Protein AF-A0A7W1YTU0-F1 (afdb_monomer_lite)

pLDDT: mean 83.13, std 22.13, range [29.23, 98.81]

Radius of gyration: 20.15 Å; chains: 1; bounding box: 49×63×51 Å

F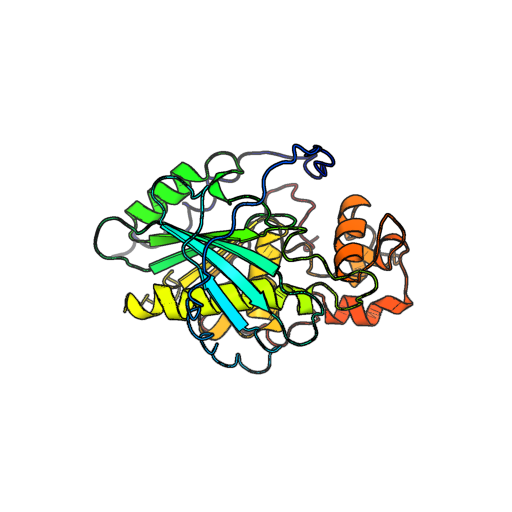oldseek 3Di:
DPDPPPPVPVVVVPAPDDDFDDDPPDPDDDDDDDDDDDDDDDDDPPDDFDDWDDFDAAPPFFGAWIKGWDQDDPDAPPQWRKIWIWTDAPLAPDIWIKMKIKHFAPDQAQAEEEEAEADLQQDWPCVDDDPPPVVVNVCSPVRYMYMYMHTPDSHQQFGAAQAQPFRLRSLSRLLNVLSCCLVPPQVVSVHDDDFLDFHAEYEYEANSLVSQLSNVFRRNCLVRGQEYEYELDPLQACLLLQQQPDPPSVLNHPDQSVQVSRQRSRNDDDCDGCRSVSPPVCNVVSQLRHSNRNGPDDDRPRYHYHYHYDVNSSSYSPD

Sequence (319 aa):
MRRREKVALLLVAALVGVAGAAFLMLDGGGDDRGQGNRRRGSDRSESRGPDPVAVRPAGDGLALGTLTVADDVRRCPAGSTCNVVDVSCPGLQESIRGFVSRAEAPGEPRGLVMFFGGGPGKQWYSGRGSDPQGTFARLQSEGMDIVQVRWGGQGWLRAADGEEVGPAQLACRSATVINWVHDTWYEPLEVAPEPGTCGFCLTGNSGGASQITYAITHYGLAEVVDAVIPTSGPPHAELAKGCLANPGDEAYLFPGSARQVIDGSYGARGAEGPCSGSDAAFQPSFERDSIETGGSDYQYPETRVHFIVSPGDETVAVR

Structure (mmCIF, N/CA/C/O backbone):
data_AF-A0A7W1YTU0-F1
#
_entry.id   AF-A0A7W1YTU0-F1
#
loop_
_atom_site.group_PDB
_atom_site.id
_atom_site.type_symbol
_atom_site.label_atom_id
_atom_site.label_alt_id
_atom_site.label_comp_id
_atom_site.label_asym_id
_atom_site.label_entity_id
_atom_site.label_seq_id
_atom_site.pdbx_PDB_ins_code
_atom_site.Cartn_x
_atom_site.Cartn_y
_atom_site.Cartn_z
_atom_site.occupancy
_atom_site.B_iso_or_equiv
_atom_site.auth_seq_id
_atom_site.auth_comp_id
_atom_site.auth_asym_id
_atom_site.auth_atom_id
_atom_site.pdbx_PDB_model_num
ATOM 1 N N . MET A 1 1 ? -32.924 -23.702 11.693 1.00 39.03 1 MET A N 1
ATOM 2 C CA . MET A 1 1 ? -31.459 -23.619 11.893 1.00 39.03 1 MET A CA 1
ATOM 3 C C . MET A 1 1 ? -30.628 -23.581 10.591 1.00 39.03 1 MET A C 1
ATOM 5 O O . MET A 1 1 ? -29.459 -23.913 10.637 1.00 39.03 1 MET A O 1
ATOM 9 N N . ARG A 1 2 ? -31.148 -23.128 9.433 1.00 42.28 2 ARG A N 1
ATOM 10 C CA . ARG A 1 2 ? -30.348 -22.963 8.191 1.00 42.28 2 ARG A CA 1
ATOM 11 C C . ARG A 1 2 ? -30.884 -21.826 7.312 1.00 42.28 2 ARG A C 1
ATOM 13 O O . ARG A 1 2 ? -31.582 -22.084 6.338 1.00 42.28 2 ARG A O 1
ATOM 20 N N . ARG A 1 3 ? -30.646 -20.565 7.690 1.00 34.19 3 ARG A N 1
ATOM 21 C CA . ARG A 1 3 ? -30.983 -19.400 6.834 1.00 34.19 3 ARG A CA 1
ATOM 22 C C . ARG A 1 3 ? -30.120 -18.145 7.039 1.00 34.19 3 ARG A C 1
ATOM 24 O O . ARG A 1 3 ? -30.399 -17.148 6.389 1.00 34.19 3 ARG A O 1
ATOM 31 N N . ARG A 1 4 ? -29.086 -18.170 7.894 1.00 36.28 4 ARG A N 1
ATOM 32 C CA . ARG A 1 4 ? -28.277 -16.972 8.207 1.00 36.28 4 ARG A CA 1
ATOM 33 C C . ARG A 1 4 ? -26.952 -16.846 7.439 1.00 36.28 4 ARG A C 1
ATOM 35 O O . ARG A 1 4 ? -26.428 -15.748 7.373 1.00 36.28 4 ARG A O 1
ATOM 42 N N . GLU A 1 5 ? -26.476 -17.885 6.756 1.00 40.03 5 GLU A N 1
ATOM 43 C CA . GLU A 1 5 ? -25.174 -17.833 6.055 1.00 40.03 5 GLU A CA 1
ATOM 44 C C . GLU A 1 5 ? -25.214 -17.191 4.656 1.00 40.03 5 GLU A C 1
ATOM 46 O O . GLU A 1 5 ? -24.177 -16.849 4.105 1.00 40.03 5 GLU A O 1
ATOM 51 N N . LYS A 1 6 ? -26.396 -16.972 4.064 1.00 30.67 6 LYS A N 1
ATOM 52 C CA . LYS A 1 6 ? -26.505 -16.435 2.689 1.00 30.67 6 LYS A CA 1
ATOM 53 C C . LYS A 1 6 ? -26.588 -14.908 2.594 1.00 30.67 6 LYS A C 1
ATOM 55 O O . LYS A 1 6 ? -26.584 -14.380 1.488 1.00 30.67 6 LYS A O 1
ATOM 60 N N . VAL A 1 7 ? -26.672 -14.198 3.720 1.00 36.28 7 VAL A N 1
ATOM 61 C CA . VAL A 1 7 ? -26.858 -12.735 3.719 1.00 36.28 7 VAL A CA 1
ATOM 62 C C . VAL A 1 7 ? -25.517 -11.990 3.681 1.00 36.28 7 VAL A C 1
ATOM 64 O O . VAL A 1 7 ? -25.438 -10.948 3.044 1.00 36.28 7 VAL A O 1
ATOM 67 N N . ALA A 1 8 ? -24.435 -12.550 4.235 1.00 35.06 8 ALA A N 1
ATOM 68 C CA . ALA A 1 8 ? -23.128 -11.881 4.250 1.00 35.06 8 ALA A CA 1
ATOM 69 C C . ALA A 1 8 ? -22.459 -11.794 2.859 1.00 35.06 8 ALA A C 1
ATOM 71 O O . ALA A 1 8 ? -21.792 -10.810 2.558 1.00 35.06 8 ALA A O 1
ATOM 72 N N . LEU A 1 9 ? -22.680 -12.778 1.978 1.00 35.88 9 LEU A N 1
ATOM 73 C CA . LEU A 1 9 ? -21.992 -12.849 0.679 1.00 35.88 9 LEU A CA 1
ATOM 74 C C . LEU A 1 9 ? -22.672 -12.022 -0.432 1.00 35.88 9 LEU A C 1
ATOM 76 O O . LEU A 1 9 ? -22.017 -11.581 -1.371 1.00 35.88 9 LEU A O 1
ATOM 80 N N . LEU A 1 10 ? -23.982 -11.770 -0.330 1.00 30.17 10 LEU A N 1
ATOM 81 C CA . LEU A 1 10 ? -24.749 -11.047 -1.360 1.00 30.17 10 LEU A CA 1
ATOM 82 C C . LEU A 1 10 ? -24.620 -9.519 -1.276 1.00 30.17 10 LEU A C 1
ATOM 84 O O . LEU A 1 10 ? -25.011 -8.813 -2.201 1.00 30.17 10 LEU A O 1
ATOM 88 N N . LEU A 1 11 ? -24.069 -9.005 -0.181 1.00 33.97 11 LEU A N 1
ATOM 89 C CA . LEU A 1 11 ? -24.054 -7.578 0.128 1.00 33.97 11 LEU A CA 1
ATOM 90 C C . LEU A 1 11 ? -22.772 -6.852 -0.306 1.00 33.97 11 LEU A C 1
ATOM 92 O O . LEU A 1 11 ? -22.719 -5.629 -0.211 1.00 33.97 11 LEU A O 1
ATOM 96 N N . VAL A 1 12 ? -21.781 -7.586 -0.819 1.00 36.25 12 VAL A N 1
ATOM 97 C CA . VAL A 1 12 ? -20.543 -7.035 -1.398 1.00 36.25 12 VAL A CA 1
ATOM 98 C C . VAL A 1 12 ? -20.633 -6.940 -2.932 1.00 36.25 12 VAL A C 1
ATOM 100 O O . VAL A 1 12 ? -20.073 -6.032 -3.534 1.00 36.25 12 VAL A O 1
ATOM 103 N N . ALA A 1 13 ? -21.429 -7.802 -3.576 1.00 35.31 13 ALA A N 1
ATOM 104 C CA . ALA A 1 13 ? -21.599 -7.811 -5.033 1.00 35.31 13 ALA A CA 1
ATOM 105 C C . ALA A 1 13 ? -22.497 -6.676 -5.582 1.00 35.31 13 ALA A C 1
ATOM 107 O O . ALA A 1 13 ? -22.475 -6.403 -6.778 1.00 35.31 13 ALA A O 1
ATOM 108 N N . ALA A 1 14 ? -23.284 -5.999 -4.737 1.00 29.23 14 ALA A N 1
ATOM 109 C CA . ALA A 1 14 ? -24.300 -5.034 -5.177 1.00 29.23 14 ALA A CA 1
ATOM 110 C C . ALA A 1 14 ? -23.793 -3.591 -5.415 1.00 29.23 14 ALA A C 1
ATOM 112 O O . ALA A 1 14 ? -24.601 -2.720 -5.724 1.00 29.23 14 ALA A O 1
ATOM 113 N N . LEU A 1 15 ? -22.487 -3.317 -5.289 1.00 39.06 15 LEU A N 1
ATOM 114 C CA . LEU A 1 15 ? -21.926 -1.953 -5.369 1.00 39.06 15 LEU A CA 1
ATOM 115 C C . LEU A 1 15 ? -20.996 -1.697 -6.565 1.00 39.06 15 LEU A C 1
ATOM 117 O O . LEU A 1 15 ? -20.505 -0.582 -6.733 1.00 39.06 15 LEU A O 1
ATOM 121 N N . VAL A 1 16 ? -20.800 -2.675 -7.450 1.00 39.91 16 VAL A N 1
ATOM 122 C CA . VAL A 1 16 ? -20.007 -2.485 -8.675 1.00 39.91 16 VAL A CA 1
ATOM 123 C C . VAL A 1 16 ? -20.915 -1.944 -9.785 1.00 39.91 16 VAL A C 1
ATOM 125 O O . VAL A 1 16 ? -21.329 -2.642 -10.707 1.00 39.91 16 VAL A O 1
ATOM 128 N N . GLY A 1 17 ? -21.299 -0.676 -9.633 1.00 31.45 17 GLY A N 1
ATOM 129 C CA . GLY A 1 17 ? -21.969 0.105 -10.665 1.00 31.45 17 GLY A CA 1
ATOM 130 C C . GLY A 1 17 ? -20.970 0.535 -11.739 1.00 31.45 17 GLY A C 1
ATOM 131 O O . GLY A 1 17 ? -19.984 1.200 -11.443 1.00 31.45 17 GLY A O 1
ATOM 132 N N . VAL A 1 18 ? -21.259 0.128 -12.973 1.00 35.78 18 VAL A N 1
ATOM 133 C CA . VAL A 1 18 ? -20.579 0.427 -14.242 1.00 35.78 18 VAL A CA 1
ATOM 134 C C . VAL A 1 18 ? -19.862 1.787 -14.271 1.00 35.78 18 VAL A C 1
ATOM 136 O O . VAL A 1 18 ? -20.497 2.834 -14.363 1.00 35.78 18 VAL A O 1
ATOM 139 N N . ALA A 1 19 ? -18.531 1.750 -14.314 1.00 33.66 19 ALA A N 1
ATOM 140 C CA . ALA A 1 19 ? -17.696 2.801 -14.894 1.00 33.66 19 ALA A CA 1
ATOM 141 C C . ALA A 1 19 ? -16.569 2.129 -15.689 1.00 33.66 19 ALA A C 1
ATOM 143 O O . ALA A 1 19 ? -15.435 2.000 -15.236 1.00 33.66 19 ALA A O 1
ATOM 144 N N . GLY A 1 20 ? -16.934 1.622 -16.868 1.00 30.11 20 GLY A N 1
ATOM 145 C CA . GLY A 1 20 ? -15.974 1.181 -17.868 1.00 30.11 20 GLY A CA 1
ATOM 146 C C . GLY A 1 20 ? -15.246 2.377 -18.480 1.00 30.11 20 GLY A C 1
ATOM 147 O O . GLY A 1 20 ? -15.874 3.385 -18.791 1.00 30.11 20 GLY A O 1
ATOM 148 N N . ALA A 1 21 ? -13.941 2.185 -18.676 1.00 34.06 21 ALA A N 1
ATOM 149 C CA . ALA A 1 21 ? -13.010 2.961 -19.492 1.00 34.06 21 ALA A CA 1
ATOM 150 C C . ALA A 1 21 ? -12.784 4.449 -19.137 1.00 34.06 21 ALA A C 1
ATOM 152 O O . ALA A 1 21 ? -13.696 5.258 -19.023 1.00 34.06 21 ALA A O 1
ATOM 153 N N . ALA A 1 22 ? -11.492 4.796 -19.100 1.00 35.59 22 ALA A N 1
ATOM 154 C CA . ALA A 1 22 ? -10.899 6.131 -18.974 1.00 35.59 22 ALA A CA 1
ATOM 155 C C . ALA A 1 22 ? -10.840 6.746 -17.566 1.00 35.59 22 ALA A C 1
ATOM 157 O O . ALA A 1 22 ? -11.445 7.779 -17.322 1.00 35.59 22 ALA A O 1
ATOM 158 N N . PHE A 1 23 ? -10.006 6.210 -16.666 1.00 40.22 23 PHE A N 1
ATOM 159 C CA . PHE A 1 23 ? -9.563 6.983 -15.492 1.00 40.22 23 PHE A CA 1
ATOM 160 C C . PHE A 1 23 ? -8.098 6.713 -15.103 1.00 40.22 23 PHE A C 1
ATOM 162 O O . PHE A 1 23 ? -7.775 6.247 -14.016 1.00 40.22 23 PHE A O 1
ATOM 169 N N . LEU A 1 24 ? -7.193 7.079 -16.014 1.00 37.12 24 LEU A N 1
ATOM 170 C CA . LEU A 1 24 ? -5.788 7.406 -15.732 1.00 37.12 24 LEU A CA 1
ATOM 171 C C . LEU A 1 24 ? -5.505 8.834 -16.237 1.00 37.12 24 LEU A C 1
ATOM 173 O O . LEU A 1 24 ? -4.578 9.073 -17.000 1.00 37.12 24 LEU A O 1
ATOM 177 N N . MET A 1 25 ? -6.340 9.800 -15.845 1.00 29.31 25 MET A N 1
ATOM 178 C CA . MET A 1 25 ? -5.967 11.212 -15.950 1.00 29.31 25 MET A CA 1
ATOM 179 C C . MET A 1 25 ? -5.072 11.528 -14.752 1.00 29.31 25 MET A C 1
ATOM 181 O O . MET A 1 25 ? -5.527 11.635 -13.612 1.00 29.31 25 MET A O 1
ATOM 185 N N . LEU A 1 26 ? -3.771 11.605 -15.023 1.00 38.88 26 LEU A N 1
ATOM 186 C CA . LEU A 1 26 ? -2.826 12.331 -14.191 1.00 38.88 26 LEU A CA 1
ATOM 187 C C . LEU A 1 26 ? -3.324 13.781 -14.108 1.00 38.88 26 LEU A C 1
ATOM 189 O O . LEU A 1 26 ? -3.186 14.527 -15.073 1.00 38.88 26 LEU A O 1
ATOM 193 N N . ASP A 1 27 ? -3.896 14.183 -12.971 1.00 33.25 27 ASP A N 1
ATOM 194 C CA . ASP A 1 27 ? -4.038 15.606 -12.651 1.00 33.25 27 ASP A CA 1
ATOM 195 C C . ASP A 1 27 ? -2.633 16.166 -12.396 1.00 33.25 27 ASP A C 1
ATOM 197 O O . ASP A 1 27 ? -2.096 16.141 -11.284 1.00 33.25 27 ASP A O 1
ATOM 201 N N . GLY A 1 28 ? -2.007 16.606 -13.484 1.00 35.69 28 GLY A N 1
ATOM 202 C CA . GLY A 1 28 ? -0.861 17.491 -13.471 1.00 35.69 28 GLY A CA 1
ATOM 203 C C . GLY A 1 28 ? -1.321 18.944 -13.372 1.00 35.69 28 GLY A C 1
ATOM 204 O O . GLY A 1 28 ? -2.082 19.413 -14.211 1.00 35.69 28 GLY A O 1
ATOM 205 N N . GLY A 1 29 ? -0.777 19.671 -12.394 1.00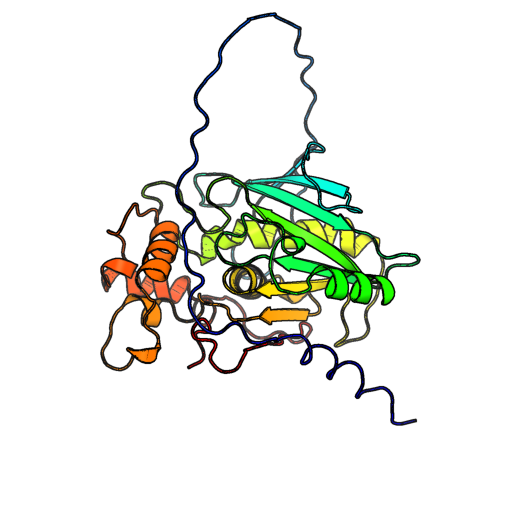 31.73 29 GLY A N 1
ATOM 206 C CA . GLY A 1 29 ? -0.639 21.129 -12.455 1.00 31.73 29 GLY A CA 1
ATOM 207 C C . GLY A 1 29 ? -1.572 21.945 -11.555 1.00 31.73 29 GLY A C 1
ATOM 208 O O . GLY A 1 29 ? -2.791 21.853 -11.640 1.00 31.73 29 GLY A O 1
ATOM 209 N N . GLY A 1 30 ? -0.971 22.812 -10.732 1.00 29.53 30 GLY A N 1
ATOM 210 C CA . GLY A 1 30 ? -1.679 23.843 -9.972 1.00 29.53 30 GLY A CA 1
ATOM 211 C C . GLY A 1 30 ? -0.793 24.595 -8.977 1.00 29.53 30 GLY A C 1
ATOM 212 O O . GLY A 1 30 ? -0.863 24.320 -7.787 1.00 29.53 30 GLY A O 1
ATOM 213 N N . ASP A 1 31 ? 0.041 25.492 -9.513 1.00 35.41 31 ASP A N 1
ATOM 214 C CA . ASP A 1 31 ? 0.843 26.565 -8.892 1.00 35.41 31 ASP A CA 1
ATOM 215 C C . ASP A 1 31 ? 0.447 27.021 -7.469 1.00 35.41 31 ASP A C 1
ATOM 217 O O . ASP A 1 31 ? -0.682 27.454 -7.244 1.00 35.41 31 ASP A O 1
ATOM 221 N N . ASP A 1 32 ? 1.435 27.112 -6.568 1.00 34.78 32 ASP A N 1
ATOM 222 C CA . ASP A 1 32 ? 1.359 27.976 -5.381 1.00 34.78 32 ASP A CA 1
ATOM 223 C C . ASP A 1 32 ? 2.525 28.982 -5.405 1.00 34.78 32 ASP A C 1
ATOM 225 O O . ASP A 1 32 ? 3.620 28.768 -4.873 1.00 34.78 32 ASP A O 1
ATOM 229 N N . ARG A 1 33 ? 2.309 30.088 -6.130 1.00 37.19 33 ARG A N 1
ATOM 230 C CA . ARG A 1 33 ? 3.217 31.238 -6.155 1.00 37.19 33 ARG A CA 1
ATOM 231 C C . ARG A 1 33 ? 3.009 32.095 -4.909 1.00 37.19 33 ARG A C 1
ATOM 233 O O . ARG A 1 33 ? 2.050 32.848 -4.806 1.00 37.19 33 ARG A O 1
ATOM 240 N N . GLY A 1 34 ? 4.006 32.021 -4.035 1.00 37.03 34 GLY A N 1
ATOM 241 C CA . GLY A 1 34 ? 4.624 33.116 -3.286 1.00 37.03 34 GLY A CA 1
ATOM 242 C C . GLY A 1 34 ? 3.778 34.327 -2.881 1.00 37.03 34 GLY A C 1
ATOM 243 O O . GLY A 1 34 ? 3.544 35.235 -3.674 1.00 37.03 34 GLY A O 1
ATOM 244 N N . GLN A 1 35 ? 3.573 34.462 -1.571 1.00 36.03 35 GLN A N 1
ATOM 245 C CA . GLN A 1 35 ? 3.647 35.762 -0.906 1.00 36.03 35 GLN A CA 1
ATOM 246 C C . GLN A 1 35 ? 4.536 35.654 0.330 1.00 36.03 35 GLN A C 1
ATOM 248 O O . GLN A 1 35 ? 4.270 34.897 1.261 1.00 36.03 35 GLN A O 1
ATOM 253 N N . GLY A 1 36 ? 5.626 36.420 0.318 1.00 38.66 36 GLY A N 1
ATOM 254 C CA . GLY A 1 36 ? 6.437 36.651 1.502 1.00 38.66 36 GLY A CA 1
ATOM 255 C C . GLY A 1 36 ? 5.722 37.568 2.492 1.00 38.66 36 GLY A C 1
ATOM 256 O O . GLY A 1 36 ? 4.898 38.391 2.102 1.00 38.66 36 GLY A O 1
ATOM 257 N N . ASN A 1 37 ? 6.085 37.467 3.771 1.00 37.97 37 ASN A N 1
ATOM 258 C CA . ASN A 1 37 ? 6.784 38.513 4.529 1.00 37.97 37 ASN A CA 1
ATOM 259 C C . ASN A 1 37 ? 6.698 38.238 6.050 1.00 37.97 37 ASN A C 1
ATOM 261 O O . ASN A 1 37 ? 5.718 37.698 6.550 1.00 37.97 37 ASN A O 1
ATOM 265 N N . ARG A 1 38 ? 7.697 38.777 6.760 1.00 37.38 38 ARG A N 1
ATOM 266 C CA . ARG A 1 38 ? 7.795 39.074 8.204 1.00 37.38 38 ARG A CA 1
ATOM 267 C C . ARG A 1 38 ? 8.347 37.991 9.132 1.00 37.38 38 ARG A C 1
ATOM 269 O O . ARG A 1 38 ? 7.648 37.175 9.718 1.00 37.38 38 ARG A O 1
ATOM 276 N N . ARG A 1 39 ? 9.649 38.164 9.378 1.00 48.72 39 ARG A N 1
ATOM 277 C CA . ARG A 1 39 ? 10.376 37.757 10.582 1.00 48.72 39 ARG A CA 1
ATOM 278 C C . ARG A 1 39 ? 9.707 38.341 11.836 1.00 48.72 39 ARG A C 1
ATOM 280 O O . ARG A 1 39 ? 9.619 39.561 11.974 1.00 48.72 39 ARG A O 1
ATOM 287 N N . ARG A 1 40 ? 9.333 37.478 12.778 1.00 40.97 40 ARG A N 1
ATOM 288 C CA . ARG A 1 40 ? 9.250 37.790 14.211 1.00 40.97 40 ARG A CA 1
ATOM 289 C C . ARG A 1 40 ? 9.739 36.567 14.976 1.00 40.97 40 ARG A C 1
ATOM 291 O O . ARG A 1 40 ? 9.238 35.471 14.758 1.00 40.97 40 ARG A O 1
ATOM 298 N N . GLY A 1 41 ? 10.766 36.772 15.794 1.00 48.28 41 GLY A N 1
ATOM 299 C CA . GLY A 1 41 ? 11.293 35.752 16.686 1.00 48.28 41 GLY A CA 1
ATOM 300 C C . GLY A 1 41 ? 10.299 35.437 17.798 1.00 48.28 41 GLY A C 1
ATOM 301 O O . GLY A 1 41 ? 9.650 36.339 18.328 1.00 48.28 41 GLY A O 1
ATOM 302 N N . SER A 1 42 ? 10.214 34.157 18.137 1.00 44.31 42 SER A N 1
ATOM 303 C CA . SER A 1 42 ? 9.738 33.684 19.429 1.00 44.31 42 SER A CA 1
ATOM 304 C C . SER A 1 42 ? 10.476 32.395 19.769 1.00 44.31 42 SER A C 1
ATOM 306 O O . SER A 1 42 ? 10.641 31.525 18.909 1.00 44.31 42 SER A O 1
ATOM 308 N N . ASP A 1 43 ? 10.924 32.323 21.016 1.00 45.31 43 ASP A N 1
ATOM 309 C CA . ASP A 1 43 ? 11.586 31.196 21.658 1.00 45.31 43 ASP A CA 1
ATOM 310 C C . ASP A 1 43 ? 10.941 29.849 21.314 1.00 45.31 43 ASP A C 1
ATOM 312 O O . ASP A 1 43 ? 9.736 29.652 21.487 1.00 45.31 43 ASP A O 1
ATOM 316 N N . ARG A 1 44 ? 11.760 28.904 20.839 1.00 39.41 44 ARG A N 1
ATOM 317 C CA . ARG A 1 44 ? 11.375 27.499 20.708 1.00 39.41 44 ARG A CA 1
ATOM 318 C C . ARG A 1 44 ? 11.754 26.776 21.992 1.00 39.41 44 ARG A C 1
ATOM 320 O O . ARG A 1 44 ? 12.913 26.445 22.208 1.00 39.41 44 ARG A O 1
ATOM 327 N N . SER A 1 45 ? 10.746 26.519 22.814 1.00 43.47 45 SER A N 1
ATOM 328 C CA . SER A 1 45 ? 10.737 25.339 23.670 1.00 43.47 45 SER A CA 1
ATOM 329 C C . SER A 1 45 ? 10.708 24.120 22.745 1.00 43.47 45 SER A C 1
ATOM 331 O O . SER A 1 45 ? 9.786 23.972 21.943 1.00 43.47 45 SER A O 1
ATOM 333 N N . GLU A 1 46 ? 11.758 23.302 22.784 1.00 37.09 46 GLU A N 1
ATOM 334 C CA . GLU A 1 46 ? 11.805 22.008 22.106 1.00 37.09 46 GLU A CA 1
ATOM 335 C C . GLU A 1 46 ? 10.755 21.087 22.738 1.00 37.09 46 GLU A C 1
ATOM 337 O O . GLU A 1 46 ? 10.984 20.463 23.775 1.00 37.09 46 GLU A O 1
ATOM 342 N N . SER A 1 47 ? 9.574 21.015 22.123 1.00 39.25 47 SER A N 1
ATOM 343 C CA . SER A 1 47 ? 8.625 19.942 22.391 1.00 39.25 47 SER A CA 1
ATOM 344 C C . SER A 1 47 ? 9.262 18.642 21.909 1.00 39.25 47 SER A C 1
ATOM 346 O O . SER A 1 47 ? 9.393 18.429 20.701 1.00 39.25 47 SER A O 1
ATOM 348 N N . ARG A 1 48 ? 9.695 17.791 22.844 1.00 41.88 48 ARG A N 1
ATOM 349 C CA . ARG A 1 48 ? 10.069 16.407 22.541 1.00 41.88 48 ARG A CA 1
ATOM 350 C C . ARG A 1 48 ? 8.874 15.757 21.847 1.00 41.88 48 ARG A C 1
ATOM 352 O O . ARG A 1 48 ? 7.808 15.651 22.450 1.00 41.88 48 ARG A O 1
ATOM 359 N N . GLY A 1 49 ? 9.037 15.419 20.569 1.00 45.53 49 GLY A N 1
ATOM 360 C CA . GLY A 1 49 ? 8.060 14.605 19.854 1.00 45.53 49 GLY A CA 1
ATOM 361 C C . GLY A 1 49 ? 7.901 13.250 20.553 1.00 45.53 49 GLY A C 1
ATOM 362 O O . GLY A 1 49 ? 8.815 12.846 21.276 1.00 45.53 49 GLY A O 1
ATOM 363 N N . PRO A 1 50 ? 6.755 12.573 20.387 1.00 49.72 50 PRO A N 1
ATOM 364 C CA . PRO A 1 50 ? 6.566 11.237 20.937 1.00 49.72 50 PRO A CA 1
ATOM 365 C C . PRO A 1 50 ? 7.661 10.292 20.425 1.00 49.72 50 PRO A C 1
ATOM 367 O O . PRO A 1 50 ? 8.055 10.368 19.257 1.00 49.72 50 PRO A O 1
ATOM 370 N N . ASP A 1 51 ? 8.160 9.432 21.314 1.00 58.56 51 ASP A N 1
ATOM 371 C CA . ASP A 1 51 ? 9.161 8.423 20.974 1.00 58.56 51 ASP A CA 1
ATOM 372 C C . ASP A 1 51 ? 8.631 7.510 19.850 1.00 58.56 51 ASP A C 1
ATOM 374 O O . ASP A 1 51 ? 7.436 7.190 19.829 1.00 58.56 51 ASP A O 1
ATOM 378 N N . PRO A 1 52 ? 9.483 7.091 18.896 1.00 57.38 52 PRO A N 1
ATOM 379 C CA . PRO A 1 52 ? 9.074 6.182 17.832 1.00 57.38 52 PRO A CA 1
ATOM 380 C C . PRO A 1 52 ? 8.544 4.875 18.431 1.00 57.38 52 PRO A C 1
ATOM 382 O O . PRO A 1 52 ? 9.229 4.212 19.212 1.00 57.38 52 PRO A O 1
ATOM 385 N N . VAL A 1 53 ? 7.319 4.502 18.056 1.00 64.38 53 VAL A N 1
ATOM 386 C CA . VAL A 1 53 ? 6.713 3.232 18.471 1.00 64.38 53 VAL A CA 1
ATOM 387 C C . VAL A 1 53 ? 7.417 2.109 17.712 1.00 64.38 53 VAL A C 1
ATOM 389 O O . VAL A 1 53 ? 7.453 2.111 16.480 1.00 64.38 53 VAL A O 1
ATOM 392 N N . ALA A 1 54 ? 8.021 1.173 18.446 1.00 49.97 54 ALA A N 1
ATOM 393 C CA . ALA A 1 54 ? 8.683 0.016 17.858 1.00 49.97 54 ALA A CA 1
ATOM 394 C C . ALA A 1 54 ? 7.635 -0.928 17.249 1.00 49.97 54 ALA A C 1
ATOM 396 O O . ALA A 1 54 ? 6.787 -1.462 17.957 1.00 49.97 54 ALA A O 1
ATOM 397 N N . VAL A 1 55 ? 7.707 -1.115 15.935 1.00 58.25 55 VAL A N 1
ATOM 398 C CA . VAL A 1 55 ? 6.847 -2.020 15.163 1.00 58.25 55 VAL A CA 1
ATOM 399 C C . VAL A 1 55 ? 7.361 -3.456 15.346 1.00 58.25 55 VAL A C 1
ATOM 401 O O . VAL A 1 55 ? 8.576 -3.676 15.299 1.00 58.25 55 VAL A O 1
ATOM 404 N N . ARG A 1 56 ? 6.474 -4.432 15.598 1.00 47.62 56 ARG A N 1
ATOM 405 C CA . ARG A 1 56 ? 6.864 -5.851 15.753 1.00 47.62 56 ARG A CA 1
ATOM 406 C C . ARG A 1 56 ? 7.545 -6.353 14.466 1.00 47.62 56 ARG A C 1
ATOM 408 O O . ARG A 1 56 ? 7.140 -5.939 13.382 1.00 47.62 56 ARG A O 1
ATOM 415 N N . PRO A 1 57 ? 8.564 -7.232 14.540 1.00 49.94 57 PRO A N 1
ATOM 416 C CA . PRO A 1 57 ? 9.086 -7.870 13.340 1.00 49.94 57 PRO A CA 1
ATOM 417 C C . PRO A 1 57 ? 7.980 -8.730 12.723 1.00 49.94 57 PRO A C 1
ATOM 419 O O . PRO A 1 57 ? 7.415 -9.581 13.409 1.00 49.94 57 PRO A O 1
ATOM 422 N N . ALA A 1 58 ? 7.683 -8.501 11.446 1.00 52.81 58 ALA A N 1
ATOM 423 C CA . ALA A 1 58 ? 6.968 -9.469 10.624 1.00 52.81 58 ALA A CA 1
ATOM 424 C C . ALA A 1 58 ? 7.771 -10.783 10.534 1.00 52.81 58 ALA A C 1
ATOM 426 O O . ALA A 1 58 ? 8.963 -10.772 10.843 1.00 52.81 58 ALA A O 1
ATOM 427 N N . GLY A 1 59 ? 7.138 -11.892 10.124 1.00 59.38 59 GLY A N 1
ATOM 428 C CA . GLY A 1 59 ? 7.796 -13.185 9.858 1.00 59.38 59 GLY A CA 1
ATOM 429 C C . GLY A 1 59 ? 8.905 -13.121 8.787 1.00 59.38 59 GLY A C 1
ATOM 430 O O . GLY A 1 59 ? 9.572 -12.106 8.628 1.00 59.38 59 GLY A O 1
ATOM 431 N N . ASP A 1 60 ? 9.111 -14.176 7.995 1.00 72.75 60 ASP A N 1
ATOM 432 C CA . ASP A 1 60 ? 10.192 -14.265 6.980 1.00 72.75 60 ASP A CA 1
ATOM 433 C C . ASP A 1 60 ? 10.093 -13.245 5.803 1.00 72.75 60 ASP A C 1
ATOM 435 O O . ASP A 1 60 ? 10.716 -13.417 4.755 1.00 72.75 60 ASP A O 1
ATOM 439 N N . GLY A 1 61 ? 9.290 -12.185 5.938 1.00 87.00 61 GLY A N 1
ATOM 440 C CA . GLY A 1 61 ? 9.142 -11.092 4.983 1.00 87.00 61 GLY A CA 1
ATOM 441 C C . GLY A 1 61 ? 10.181 -9.969 5.122 1.00 87.00 61 GLY A C 1
ATOM 442 O O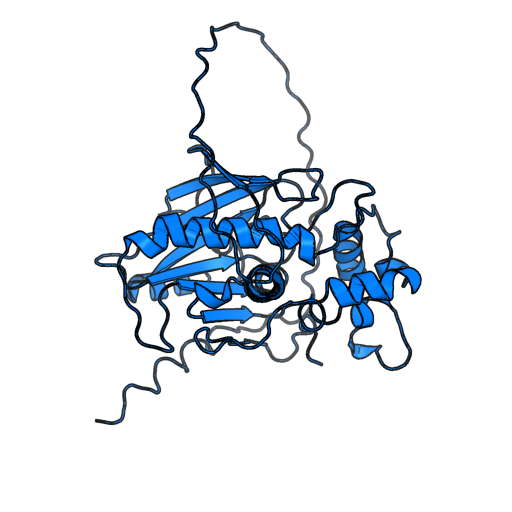 . GLY A 1 61 ? 11.034 -9.942 6.008 1.00 87.00 61 GLY A O 1
ATOM 443 N N . LEU A 1 62 ? 10.086 -8.998 4.217 1.00 94.81 62 LEU A N 1
ATOM 444 C CA . LEU A 1 62 ? 10.774 -7.715 4.269 1.00 94.81 62 LEU A CA 1
ATOM 445 C C . LEU A 1 62 ? 10.502 -6.996 5.599 1.00 94.81 62 LEU A C 1
ATOM 447 O O . LEU A 1 62 ? 9.413 -7.058 6.172 1.00 94.81 62 LEU A O 1
ATOM 451 N N . ALA A 1 63 ? 11.507 -6.259 6.069 1.00 95.75 63 ALA A N 1
ATOM 452 C CA . ALA A 1 63 ? 11.416 -5.525 7.322 1.00 95.75 63 ALA A CA 1
ATOM 453 C C . ALA A 1 63 ? 10.434 -4.349 7.219 1.00 95.75 63 ALA A C 1
ATOM 455 O O . ALA A 1 63 ? 10.488 -3.550 6.280 1.00 95.75 63 ALA A O 1
ATOM 456 N N . LEU A 1 64 ? 9.581 -4.209 8.234 1.00 97.50 64 LEU A N 1
ATOM 457 C CA . LEU A 1 64 ? 8.749 -3.024 8.415 1.00 97.50 64 LEU A CA 1
ATOM 458 C C . LEU A 1 64 ? 9.606 -1.783 8.710 1.00 97.50 64 LEU A C 1
ATOM 460 O O . LEU A 1 64 ? 10.780 -1.857 9.082 1.00 97.50 64 LEU A O 1
ATOM 464 N N . GLY A 1 65 ? 8.989 -0.623 8.525 1.00 97.75 65 GLY A N 1
ATOM 465 C CA . GLY A 1 65 ? 9.554 0.677 8.829 1.00 97.75 65 GLY A CA 1
ATOM 466 C C . GLY A 1 65 ? 9.334 1.122 10.268 1.00 97.75 65 GLY A C 1
ATOM 467 O O . GLY A 1 65 ? 8.848 0.386 11.125 1.00 97.75 65 GLY A O 1
ATOM 468 N N . THR A 1 66 ? 9.670 2.381 10.518 1.00 97.94 66 THR A N 1
ATOM 469 C CA . THR A 1 66 ? 9.283 3.116 11.720 1.00 97.94 66 THR A CA 1
ATOM 470 C C . THR A 1 66 ? 8.265 4.189 11.365 1.00 97.94 66 THR A C 1
ATOM 472 O O . THR A 1 66 ? 8.244 4.712 10.247 1.00 97.94 66 THR A O 1
ATOM 475 N N . LEU A 1 67 ? 7.403 4.514 12.326 1.00 97.81 67 LEU A N 1
ATOM 476 C CA . LEU A 1 67 ? 6.337 5.491 12.160 1.00 97.81 67 LEU A CA 1
ATOM 477 C C . LEU A 1 67 ? 6.310 6.429 13.365 1.00 97.81 67 LEU A C 1
ATOM 479 O O . LEU A 1 67 ? 6.316 5.983 14.513 1.00 97.81 67 LEU A O 1
ATOM 483 N N . THR A 1 68 ? 6.252 7.733 13.101 1.00 97.50 68 THR A N 1
ATOM 484 C CA . THR A 1 68 ? 5.944 8.751 14.113 1.00 97.50 68 THR A CA 1
ATOM 485 C C . THR A 1 68 ? 4.573 9.360 13.855 1.00 97.50 68 THR A C 1
ATOM 487 O O . THR A 1 68 ? 4.119 9.442 12.713 1.00 97.50 68 THR A O 1
ATOM 490 N N . VAL A 1 69 ? 3.898 9.764 14.932 1.00 96.12 69 VAL A N 1
ATOM 491 C CA . VAL A 1 69 ? 2.527 10.286 14.905 1.00 96.12 69 VAL A CA 1
ATOM 492 C C . VAL A 1 69 ? 2.515 11.732 15.384 1.00 96.12 69 VAL A C 1
ATOM 494 O O . VAL A 1 69 ? 3.168 12.065 16.373 1.00 96.12 69 VAL A O 1
ATOM 497 N N . ALA A 1 70 ? 1.751 12.586 14.704 1.00 91.44 70 ALA A N 1
ATOM 498 C CA . ALA A 1 70 ? 1.487 13.950 15.146 1.00 91.44 70 ALA A CA 1
ATOM 499 C C . ALA A 1 70 ? 0.016 14.351 14.952 1.00 91.44 70 ALA A C 1
ATOM 501 O O . ALA A 1 70 ? -0.592 14.081 13.911 1.00 91.44 70 ALA A O 1
ATOM 502 N N . ASP A 1 71 ? -0.515 15.087 15.926 1.00 76.12 71 ASP A N 1
ATOM 503 C CA . ASP A 1 71 ? -1.889 15.597 15.943 1.00 76.12 71 ASP A CA 1
ATOM 504 C C . ASP A 1 71 ? -1.985 16.945 15.194 1.00 76.12 71 ASP A C 1
ATOM 506 O O . ASP A 1 71 ? -2.152 18.003 15.795 1.00 76.12 71 ASP A O 1
ATOM 510 N N . ASP A 1 72 ? -1.822 16.955 13.865 1.00 69.69 72 ASP A N 1
ATOM 511 C CA . ASP A 1 72 ? -1.992 18.184 13.058 1.00 69.69 72 ASP A CA 1
ATOM 512 C C . ASP A 1 72 ? -2.592 17.906 11.673 1.00 69.69 72 ASP A C 1
ATOM 514 O O . ASP A 1 72 ? -1.924 17.996 10.637 1.00 69.69 72 ASP A O 1
ATOM 518 N N . VAL A 1 73 ? -3.887 17.573 11.627 1.00 73.25 73 VAL A N 1
ATOM 519 C CA . VAL A 1 73 ? -4.596 17.385 10.353 1.00 73.25 73 VAL A CA 1
ATOM 520 C C . VAL A 1 73 ? -5.682 18.436 10.158 1.00 73.25 73 VAL A C 1
ATOM 522 O O . VAL A 1 73 ? -6.807 18.311 10.628 1.00 73.25 73 VAL A O 1
ATOM 525 N N . ARG A 1 74 ? -5.383 19.446 9.333 1.00 70.81 74 ARG A N 1
ATOM 526 C CA . ARG A 1 74 ? -6.337 20.512 8.958 1.00 70.81 74 ARG A CA 1
ATOM 527 C C . ARG A 1 74 ? -7.460 20.065 8.006 1.00 70.81 74 ARG A C 1
ATOM 529 O O . ARG A 1 74 ? -8.292 20.886 7.631 1.00 70.81 74 ARG A O 1
ATOM 536 N N . ARG A 1 75 ? -7.458 18.808 7.536 1.00 83.75 75 ARG A N 1
ATOM 537 C CA . ARG A 1 75 ? -8.393 18.275 6.518 1.00 83.75 75 ARG A CA 1
ATOM 538 C C . ARG A 1 75 ? -8.735 16.797 6.749 1.00 83.75 75 ARG A C 1
ATOM 540 O O . ARG A 1 75 ? -8.411 15.941 5.920 1.00 83.75 75 ARG A O 1
ATOM 547 N N . CYS A 1 76 ? -9.353 16.517 7.890 1.00 90.88 76 CYS A N 1
ATOM 548 C CA . CYS A 1 76 ? -9.878 15.194 8.214 1.00 90.88 76 CYS A CA 1
ATOM 549 C C . CYS A 1 76 ? -11.243 14.956 7.537 1.00 90.88 76 CYS A C 1
ATOM 551 O O . CYS A 1 76 ? -11.996 15.923 7.375 1.00 90.88 76 CYS A O 1
ATOM 553 N N . PRO A 1 77 ? -11.588 13.720 7.125 1.00 93.00 77 PRO A N 1
ATOM 554 C CA . PRO A 1 77 ? -12.962 13.379 6.770 1.00 93.00 77 PRO A CA 1
ATOM 555 C C . PRO A 1 77 ? -13.936 13.721 7.909 1.00 93.00 77 PRO A C 1
ATOM 557 O O . PRO A 1 77 ? -13.580 13.669 9.086 1.00 93.00 77 PRO A O 1
ATOM 560 N N . ALA A 1 78 ? -15.165 14.102 7.558 1.00 90.94 78 ALA A N 1
ATOM 561 C CA . ALA A 1 78 ? -16.181 14.436 8.551 1.00 90.94 78 ALA A CA 1
ATOM 562 C C . ALA A 1 78 ? -16.478 13.225 9.452 1.00 90.94 78 ALA A C 1
ATOM 564 O O . ALA A 1 78 ? -16.616 12.110 8.957 1.00 90.94 78 ALA A O 1
ATOM 565 N N . GLY A 1 79 ? -16.585 13.459 10.763 1.00 92.25 79 GLY A N 1
ATOM 566 C CA . GLY A 1 79 ? -16.841 12.399 11.743 1.00 92.25 79 GLY A CA 1
ATOM 567 C C . GLY A 1 79 ? -15.629 11.519 12.067 1.00 92.25 79 GLY A C 1
ATOM 568 O O . GLY A 1 79 ? -15.802 10.478 12.690 1.00 92.25 79 GLY A O 1
ATOM 569 N N . SER A 1 80 ? -14.419 11.910 11.657 1.00 95.50 80 SER A N 1
ATOM 570 C CA . SER A 1 80 ? -13.189 11.173 11.954 1.00 95.50 80 SER A CA 1
ATOM 571 C C . SER A 1 80 ? -12.223 11.968 12.832 1.00 95.50 80 SER A C 1
ATOM 573 O O . SER A 1 80 ? -12.173 13.199 12.771 1.00 95.50 80 SER A O 1
ATOM 575 N N . THR A 1 81 ? -11.408 11.253 13.604 1.00 94.88 81 THR A N 1
ATOM 576 C CA . THR A 1 81 ? -10.134 11.754 14.133 1.00 94.88 81 THR A CA 1
ATOM 577 C C . THR A 1 81 ? -9.037 11.471 13.113 1.00 94.88 81 THR A C 1
ATOM 579 O O . THR A 1 81 ? -9.135 10.519 12.337 1.00 94.88 81 THR A O 1
ATOM 582 N N . CYS A 1 82 ? -8.010 12.318 13.050 1.00 95.06 82 CYS A N 1
ATOM 583 C CA . CYS A 1 82 ? -6.935 12.144 12.084 1.00 95.06 82 CYS A CA 1
ATOM 584 C C . CYS A 1 82 ? -5.572 12.412 12.688 1.00 95.06 82 CYS A C 1
ATOM 586 O O . CYS A 1 82 ? -5.361 13.438 13.328 1.00 95.06 82 CYS A O 1
ATOM 588 N N . ASN A 1 83 ? -4.641 11.552 12.305 1.00 95.62 83 ASN A N 1
ATOM 589 C CA . ASN A 1 83 ? -3.237 11.657 12.629 1.00 95.62 83 ASN A CA 1
ATOM 590 C C . ASN A 1 83 ? -2.433 11.939 11.365 1.00 95.62 83 ASN A C 1
ATOM 592 O O . ASN A 1 83 ? -2.723 11.407 10.288 1.00 95.62 83 ASN A O 1
ATOM 596 N N . VAL A 1 84 ? -1.404 12.766 11.501 1.00 96.62 84 VAL A N 1
ATOM 597 C CA . VAL A 1 84 ? -0.293 12.779 10.555 1.00 96.62 84 VAL A CA 1
ATOM 598 C C . VAL A 1 84 ? 0.639 11.647 10.939 1.00 96.62 84 VAL A C 1
ATOM 600 O O . VAL A 1 84 ? 0.947 11.481 12.118 1.00 96.62 84 VAL A O 1
ATOM 603 N N . VAL A 1 85 ? 1.097 10.900 9.944 1.00 97.19 85 VAL A N 1
ATOM 604 C CA . VAL A 1 85 ? 2.127 9.883 10.129 1.00 97.19 85 VAL A CA 1
ATOM 605 C C . VAL A 1 85 ? 3.330 10.226 9.268 1.00 97.19 85 VAL A C 1
ATOM 607 O O . VAL A 1 85 ? 3.165 10.619 8.115 1.00 97.19 85 VAL A O 1
ATOM 610 N N . ASP A 1 86 ? 4.532 10.090 9.806 1.00 97.81 86 ASP A N 1
ATOM 611 C CA . ASP A 1 86 ? 5.769 10.162 9.031 1.00 97.81 86 ASP A CA 1
ATOM 612 C C . ASP A 1 86 ? 6.433 8.780 9.092 1.00 97.81 86 ASP A C 1
ATOM 614 O O . ASP A 1 86 ? 6.749 8.277 10.170 1.00 97.81 86 ASP A O 1
ATOM 618 N N . VAL A 1 87 ? 6.570 8.135 7.930 1.00 98.38 87 VAL A N 1
ATOM 619 C CA . VAL A 1 87 ? 7.006 6.736 7.805 1.00 98.38 87 VAL A CA 1
ATOM 620 C C . VAL A 1 87 ? 8.391 6.678 7.181 1.00 98.38 87 VAL A C 1
ATOM 622 O O . VAL A 1 87 ? 8.596 7.214 6.090 1.00 98.38 87 VAL A O 1
ATOM 625 N N . SER A 1 88 ? 9.322 6.002 7.849 1.00 98.31 88 SER A N 1
ATOM 626 C CA . SER A 1 88 ? 10.677 5.726 7.365 1.00 98.31 88 SER A CA 1
ATOM 627 C C . SER A 1 88 ? 10.864 4.225 7.183 1.00 98.31 88 SER A C 1
ATOM 629 O O . SER A 1 88 ? 10.446 3.454 8.040 1.00 98.31 88 SER A O 1
ATOM 631 N N . CYS A 1 89 ? 11.487 3.797 6.088 1.00 98.19 89 CYS A N 1
ATOM 632 C CA . CYS A 1 89 ? 11.616 2.384 5.734 1.00 98.19 89 CYS A CA 1
ATOM 633 C C . CYS A 1 89 ? 13.080 1.990 5.517 1.00 98.19 89 CYS A C 1
ATOM 635 O O . CYS A 1 89 ? 13.825 2.765 4.911 1.00 98.19 89 CYS A O 1
ATOM 637 N N . PRO A 1 90 ? 13.504 0.791 5.959 1.00 97.50 90 PRO A N 1
ATOM 638 C CA . PRO A 1 90 ? 14.837 0.279 5.676 1.00 97.50 90 PRO A CA 1
ATOM 639 C C . PRO A 1 90 ? 15.114 0.252 4.172 1.00 97.50 90 PRO A C 1
ATOM 641 O O . PRO A 1 90 ? 14.301 -0.232 3.392 1.00 97.50 90 PRO A O 1
ATOM 644 N N . GLY A 1 91 ? 16.270 0.777 3.768 1.00 94.88 91 GLY A N 1
ATOM 645 C CA . GLY A 1 91 ? 16.692 0.779 2.366 1.00 94.88 91 GLY A CA 1
ATOM 646 C C . GLY A 1 91 ? 16.043 1.846 1.482 1.00 94.88 91 GLY A C 1
ATOM 647 O O . GLY A 1 91 ? 16.420 1.920 0.318 1.00 94.88 91 GLY A O 1
ATOM 648 N N . LEU A 1 92 ? 15.137 2.683 2.012 1.00 97.56 92 LEU A N 1
ATOM 649 C CA . LEU A 1 92 ? 14.610 3.848 1.296 1.00 97.56 92 LEU A CA 1
ATOM 650 C C . LEU A 1 92 ? 15.339 5.134 1.704 1.00 97.56 92 LEU A C 1
ATOM 652 O O . LEU A 1 92 ? 15.572 5.379 2.888 1.00 97.56 92 LEU A O 1
ATOM 656 N N . GLN A 1 93 ? 15.651 5.985 0.730 1.00 97.31 93 GLN A N 1
ATOM 657 C CA . GLN A 1 93 ? 16.320 7.272 0.939 1.00 97.31 93 GLN A CA 1
ATOM 658 C C . GLN A 1 93 ? 15.408 8.313 1.595 1.00 97.31 93 GLN A C 1
ATOM 660 O O . GLN A 1 93 ? 15.876 9.154 2.364 1.00 97.31 93 GLN A O 1
ATOM 665 N N . GLU A 1 94 ? 14.109 8.272 1.290 1.00 95.31 94 GLU A N 1
ATOM 666 C CA . GLU A 1 94 ? 13.144 9.281 1.721 1.00 95.31 94 GLU A CA 1
ATOM 667 C C . GLU A 1 94 ? 12.010 8.681 2.557 1.00 95.31 94 GLU A C 1
ATOM 669 O O . GLU A 1 94 ? 11.285 7.772 2.124 1.00 95.31 94 GLU A O 1
ATOM 674 N N . SER A 1 95 ? 11.798 9.278 3.733 1.00 96.94 95 SER A N 1
ATOM 675 C CA . SER A 1 95 ? 10.564 9.110 4.496 1.00 96.94 95 SER A CA 1
ATOM 676 C C . SER A 1 95 ? 9.379 9.718 3.749 1.00 96.94 95 SER A C 1
ATOM 678 O O . SER A 1 95 ? 9.517 10.698 3.014 1.00 96.94 95 SER A O 1
ATOM 680 N N . ILE A 1 96 ? 8.184 9.186 3.995 1.00 97.62 96 ILE A N 1
ATOM 681 C CA . ILE A 1 96 ? 6.946 9.735 3.446 1.00 97.62 96 ILE A CA 1
ATOM 682 C C . ILE A 1 96 ? 6.009 10.206 4.549 1.00 97.62 96 ILE A C 1
ATOM 684 O O . ILE A 1 96 ? 5.763 9.511 5.533 1.00 97.62 96 ILE A O 1
ATOM 688 N N . ARG A 1 97 ? 5.416 11.376 4.320 1.00 97.19 97 ARG A N 1
ATOM 689 C CA . ARG A 1 97 ? 4.311 11.876 5.127 1.00 97.19 97 ARG A CA 1
ATOM 690 C C . ARG A 1 97 ? 2.986 11.304 4.639 1.00 97.19 97 ARG A C 1
ATOM 692 O O . ARG A 1 97 ? 2.653 11.417 3.457 1.00 97.19 97 ARG A O 1
ATOM 699 N N . GLY A 1 98 ? 2.201 10.753 5.549 1.00 96.94 98 GLY A N 1
ATOM 700 C CA . GLY A 1 98 ? 0.850 10.259 5.339 1.00 96.94 98 GLY A CA 1
ATOM 701 C C . GLY A 1 98 ? -0.137 10.837 6.349 1.00 96.94 98 GLY A C 1
ATOM 702 O O . GLY A 1 98 ? 0.205 11.607 7.245 1.00 96.94 98 GLY A O 1
ATOM 703 N N . PHE A 1 99 ? -1.394 10.463 6.175 1.00 97.44 99 PHE A N 1
ATOM 704 C CA . PHE A 1 99 ? -2.502 10.831 7.035 1.00 97.44 99 PHE A CA 1
ATOM 705 C C . PHE A 1 99 ? -3.366 9.596 7.240 1.00 97.44 99 PHE A C 1
ATOM 707 O O . PHE A 1 99 ? -3.733 8.934 6.266 1.00 97.44 99 PHE A O 1
ATOM 714 N N . VAL A 1 100 ? -3.717 9.320 8.489 1.00 97.88 100 VAL A N 1
ATOM 715 C CA . VAL A 1 100 ? -4.590 8.205 8.851 1.00 97.88 100 VAL A CA 1
ATOM 716 C C . VAL A 1 100 ? -5.804 8.777 9.562 1.00 97.88 100 VAL A C 1
ATOM 718 O O . VAL A 1 100 ? -5.651 9.507 10.539 1.00 97.88 100 VAL A O 1
ATOM 721 N N . SER A 1 101 ? -7.000 8.493 9.052 1.00 97.50 101 SER A N 1
ATOM 722 C CA . SER A 1 101 ? -8.256 8.882 9.697 1.00 97.50 101 SER A CA 1
ATOM 723 C C . SER A 1 101 ? -8.914 7.675 10.344 1.00 97.50 101 SER A C 1
ATOM 725 O O . SER A 1 101 ? -8.937 6.627 9.702 1.00 97.50 101 SER A O 1
ATOM 727 N N . ARG A 1 102 ? -9.535 7.841 11.510 1.00 97.56 102 ARG A N 1
ATOM 728 C CA . ARG A 1 102 ? -10.388 6.838 12.155 1.00 97.56 102 ARG A CA 1
ATOM 729 C C . ARG A 1 102 ? -11.777 7.413 12.407 1.00 97.56 102 ARG A C 1
ATOM 731 O O . ARG A 1 102 ? -11.901 8.500 12.964 1.00 97.56 102 ARG A O 1
ATOM 738 N N . ALA A 1 103 ? -12.811 6.688 12.005 1.00 97.50 103 ALA A N 1
ATOM 739 C CA . ALA A 1 103 ? -14.188 6.921 12.414 1.00 97.50 103 ALA A CA 1
ATOM 740 C C . ALA A 1 103 ? -14.653 5.713 13.229 1.00 97.50 103 ALA A C 1
ATOM 742 O O . ALA A 1 103 ? -14.723 4.604 12.699 1.00 97.50 103 ALA A O 1
ATOM 743 N N . GLU A 1 104 ? -14.945 5.928 14.506 1.00 97.75 104 GLU A N 1
ATOM 744 C CA . GLU A 1 104 ? -15.400 4.867 15.406 1.00 97.75 104 GLU A CA 1
ATOM 745 C C . GLU A 1 104 ? -16.827 4.429 15.054 1.00 97.75 104 GLU A C 1
ATOM 747 O O . GLU A 1 104 ? -17.650 5.231 14.590 1.00 97.75 104 GLU A O 1
ATOM 752 N N . ALA A 1 105 ? -17.126 3.147 15.239 1.00 97.25 105 ALA A N 1
ATOM 753 C CA . ALA A 1 105 ? -18.489 2.647 15.163 1.00 97.25 105 ALA A CA 1
ATOM 754 C C . ALA A 1 105 ? -19.332 3.187 16.334 1.00 97.25 105 ALA A C 1
ATOM 756 O O . ALA A 1 105 ? -18.828 3.374 17.441 1.00 97.25 105 ALA A O 1
ATOM 757 N N . PRO A 1 106 ? -20.642 3.420 16.142 1.00 95.44 106 PRO A N 1
ATOM 758 C CA . PRO A 1 106 ? -21.529 3.704 17.259 1.00 95.44 106 PRO A CA 1
ATOM 759 C C . PRO A 1 106 ? -21.688 2.460 18.149 1.00 95.44 106 PRO A C 1
ATOM 761 O O . PRO A 1 106 ? -22.162 1.422 17.692 1.00 95.44 106 PRO A O 1
ATOM 764 N N . GLY A 1 107 ? -21.383 2.594 19.440 1.00 94.94 107 GLY A N 1
ATOM 765 C CA . GLY A 1 107 ? -21.533 1.515 20.421 1.00 94.94 107 GLY A CA 1
ATOM 766 C C . GLY A 1 107 ? -20.248 0.715 20.626 1.00 94.94 107 GLY A C 1
ATOM 767 O O . GLY A 1 107 ? -19.158 1.268 20.543 1.00 94.94 107 GLY A O 1
ATOM 768 N N . GLU A 1 108 ? -20.386 -0.569 20.960 1.00 94.94 108 GLU A N 1
ATOM 769 C CA . GLU A 1 108 ? -19.247 -1.468 21.164 1.00 94.94 108 GLU A CA 1
ATOM 770 C C . GLU A 1 108 ? -18.712 -1.949 19.802 1.00 94.94 108 GLU A C 1
ATOM 772 O O . GLU A 1 108 ? -19.478 -2.536 19.024 1.00 94.94 108 GLU A O 1
ATOM 777 N N . PRO A 1 109 ? -17.435 -1.680 19.477 1.00 96.50 109 PRO A N 1
ATOM 778 C CA . PRO A 1 109 ? -16.865 -2.069 18.199 1.00 96.50 109 PRO A CA 1
ATOM 779 C C . PRO A 1 109 ? -16.705 -3.590 18.117 1.00 96.50 109 PRO A C 1
ATOM 781 O O . PRO A 1 109 ? -16.385 -4.267 19.088 1.00 96.50 109 PRO A O 1
ATOM 784 N N . ARG A 1 110 ? -16.926 -4.134 16.922 1.00 97.12 110 ARG A N 1
ATOM 785 C CA . ARG A 1 110 ? -16.775 -5.557 16.581 1.00 97.12 110 ARG A CA 1
ATOM 786 C C . ARG A 1 110 ? -15.532 -5.839 15.743 1.00 97.12 110 ARG A C 1
ATOM 788 O O . ARG A 1 110 ? -15.207 -7.000 15.520 1.00 97.12 110 ARG A O 1
ATOM 795 N N . GLY A 1 111 ? -14.879 -4.788 15.260 1.00 98.06 111 GLY A N 1
ATOM 796 C CA . GLY A 1 111 ? -13.715 -4.865 14.394 1.00 98.06 111 GLY A CA 1
ATOM 797 C C . GLY A 1 111 ? -13.396 -3.517 13.760 1.00 98.06 111 GLY A C 1
ATOM 798 O O . GLY A 1 111 ? -14.012 -2.499 14.072 1.00 98.06 111 GLY A O 1
ATOM 799 N N . LEU A 1 112 ? -12.434 -3.526 12.847 1.00 98.62 112 LEU A N 1
ATOM 800 C CA . LEU A 1 112 ? -11.897 -2.373 12.149 1.00 98.62 112 LEU A CA 1
ATOM 801 C C . LEU A 1 112 ? -11.609 -2.742 10.687 1.00 98.62 112 LEU A C 1
ATOM 803 O O . LEU A 1 112 ? -10.986 -3.761 10.390 1.00 98.62 112 LEU A O 1
ATOM 807 N N . VAL A 1 113 ? -12.044 -1.889 9.758 1.00 98.69 113 VAL A N 1
ATOM 808 C CA . VAL A 1 113 ? -11.738 -2.019 8.329 1.00 98.69 113 VAL A CA 1
ATOM 809 C C . VAL A 1 113 ? -10.860 -0.859 7.871 1.00 98.69 113 VAL A C 1
ATOM 811 O O . VAL A 1 113 ? -11.256 0.306 7.959 1.00 98.69 113 VAL A O 1
ATOM 814 N N . MET A 1 114 ? -9.674 -1.171 7.347 1.00 98.75 114 MET A N 1
ATOM 815 C CA . MET A 1 114 ? -8.775 -0.199 6.730 1.00 98.75 114 MET A CA 1
ATOM 816 C C . MET A 1 114 ? -9.006 -0.099 5.223 1.00 98.75 114 MET A C 1
ATOM 818 O O . MET A 1 114 ? -9.007 -1.102 4.509 1.00 98.75 114 MET A O 1
ATOM 822 N N . PHE A 1 115 ? -9.120 1.131 4.730 1.00 98.38 115 PHE A N 1
ATOM 823 C CA . PHE A 1 115 ? -9.362 1.460 3.331 1.00 98.38 115 PHE A CA 1
ATOM 824 C C . PHE A 1 115 ? -8.159 2.156 2.692 1.00 98.38 115 PHE A C 1
ATOM 826 O O . PHE A 1 115 ? -7.719 3.221 3.142 1.00 98.38 115 PHE A O 1
ATOM 833 N N . PHE A 1 116 ? -7.699 1.598 1.571 1.00 98.00 116 PHE A N 1
ATOM 834 C CA . PHE A 1 116 ? -6.621 2.148 0.750 1.00 98.00 116 PHE A CA 1
ATOM 835 C C . PHE A 1 116 ? -7.128 2.597 -0.623 1.00 98.00 116 PHE A C 1
ATOM 837 O O . PHE A 1 116 ? -7.688 1.823 -1.404 1.00 98.00 116 PHE A O 1
ATOM 844 N N . GLY A 1 117 ? -6.928 3.880 -0.932 1.00 94.50 117 GLY A N 1
ATOM 845 C CA . GLY A 1 117 ? -7.297 4.457 -2.225 1.00 94.50 117 GLY A CA 1
ATOM 846 C C . GLY A 1 117 ? -6.375 4.013 -3.367 1.00 94.50 117 GLY A C 1
ATOM 847 O O . GLY A 1 117 ? -5.209 3.683 -3.152 1.00 94.50 117 GLY A O 1
ATOM 848 N N . GLY A 1 118 ? -6.900 4.049 -4.594 1.00 92.94 118 GLY A N 1
ATOM 849 C CA . GLY A 1 118 ? -6.160 3.700 -5.809 1.00 92.94 118 GLY A CA 1
ATOM 850 C C . GLY A 1 118 ? -5.050 4.671 -6.213 1.00 92.94 118 GLY A C 1
ATOM 851 O O . GLY A 1 118 ? -4.860 5.743 -5.627 1.00 92.94 118 GLY A O 1
ATOM 852 N N . GLY A 1 119 ? -4.311 4.276 -7.253 1.00 92.25 119 GLY A N 1
ATOM 853 C CA . GLY A 1 119 ? -3.140 4.998 -7.750 1.00 92.25 119 GLY A CA 1
ATOM 854 C C . GLY A 1 119 ? -2.119 5.275 -6.633 1.00 92.25 119 GLY A C 1
ATOM 855 O O . GLY A 1 119 ? -1.801 4.365 -5.863 1.00 92.25 119 GLY A O 1
ATOM 856 N N . PRO A 1 120 ? -1.632 6.523 -6.488 1.00 94.00 120 PRO A N 1
ATOM 857 C CA . PRO A 1 120 ? -0.650 6.882 -5.464 1.00 94.00 120 PRO A CA 1
ATOM 858 C C . PRO A 1 120 ? -1.257 7.046 -4.055 1.00 94.00 120 PRO A C 1
ATOM 860 O O . PRO A 1 120 ? -0.545 7.421 -3.125 1.00 94.00 120 PRO A O 1
ATOM 863 N N . GLY A 1 121 ? -2.569 6.829 -3.878 1.00 95.75 121 GLY A N 1
ATOM 864 C CA . GLY A 1 121 ? -3.252 6.944 -2.583 1.00 95.75 121 GLY A CA 1
ATOM 865 C C . GLY A 1 121 ? -3.277 8.365 -2.006 1.00 95.75 121 GLY A C 1
ATOM 866 O O . GLY A 1 121 ? -3.322 8.551 -0.797 1.00 95.75 121 GLY A O 1
ATOM 867 N N . LYS A 1 122 ? -3.233 9.396 -2.859 1.00 95.56 122 LYS A N 1
ATOM 868 C CA . LYS A 1 122 ? -3.147 10.815 -2.449 1.00 95.56 122 LYS A CA 1
ATOM 869 C C . LYS A 1 122 ? -4.475 11.449 -2.022 1.00 95.56 122 LYS A C 1
ATOM 871 O O . LYS A 1 122 ? -4.517 12.616 -1.628 1.00 95.56 122 LYS A O 1
ATOM 876 N N . GLN A 1 123 ? -5.572 10.708 -2.114 1.00 94.25 123 GLN A N 1
ATOM 877 C CA . GLN A 1 123 ? -6.909 11.157 -1.732 1.00 94.25 123 GLN A CA 1
ATOM 878 C C . GLN A 1 123 ? -7.506 10.186 -0.716 1.00 94.25 123 GLN A C 1
ATOM 880 O O . GLN A 1 123 ? -7.160 9.007 -0.716 1.00 94.25 123 GLN A O 1
ATOM 885 N N . TRP A 1 124 ? -8.392 10.693 0.143 1.00 95.50 124 TRP A N 1
ATOM 886 C CA . TRP A 1 124 ? -9.179 9.844 1.033 1.00 95.50 124 TRP A CA 1
ATOM 887 C C . TRP A 1 124 ? -10.046 8.896 0.211 1.00 95.50 124 TRP A C 1
ATOM 889 O O . TRP A 1 124 ? -10.563 9.294 -0.837 1.00 95.50 124 TRP A O 1
ATOM 899 N N . TYR A 1 125 ? -10.240 7.673 0.701 1.00 94.94 125 TYR A N 1
ATOM 900 C CA . TYR A 1 125 ? -11.113 6.704 0.044 1.00 94.94 125 TYR A CA 1
ATOM 901 C C . TYR A 1 125 ? -12.541 7.258 -0.087 1.00 94.94 125 TYR A C 1
ATOM 903 O O . TYR A 1 125 ? -13.149 7.161 -1.147 1.00 94.94 125 TYR A O 1
ATOM 911 N N . SER A 1 126 ? -13.020 7.969 0.939 1.00 93.06 126 SER A N 1
ATOM 912 C CA . SER A 1 126 ? -14.307 8.673 0.947 1.00 93.06 126 SER A CA 1
ATOM 913 C C . SER A 1 126 ? -14.465 9.780 -0.094 1.00 93.06 126 SER A C 1
ATOM 915 O O . SER A 1 126 ? -15.586 10.211 -0.355 1.00 93.06 126 SER A O 1
ATOM 917 N N . GLY A 1 127 ? -13.361 10.271 -0.658 1.00 88.56 127 GLY A N 1
ATOM 918 C CA . GLY A 1 127 ? -13.361 11.305 -1.689 1.00 88.56 127 GLY A CA 1
ATOM 919 C C . GLY A 1 127 ? -13.475 10.756 -3.112 1.00 88.56 127 GLY A C 1
ATOM 920 O O . GLY A 1 127 ? -13.425 11.544 -4.054 1.00 88.56 127 GLY A O 1
ATOM 921 N N . ARG A 1 128 ? -13.576 9.430 -3.285 1.00 81.19 128 ARG A N 1
ATOM 922 C CA . ARG A 1 128 ? -13.644 8.754 -4.587 1.00 81.19 128 ARG A CA 1
ATOM 923 C C . ARG A 1 128 ? -14.757 7.707 -4.626 1.00 81.19 128 ARG A C 1
ATOM 925 O O . ARG A 1 128 ? -15.132 7.145 -3.606 1.00 81.19 128 ARG A O 1
ATOM 932 N N . GLY A 1 129 ? -15.222 7.400 -5.836 1.00 77.00 129 GLY A N 1
ATOM 933 C CA . GLY A 1 129 ? -16.249 6.384 -6.078 1.00 77.00 129 GLY A CA 1
ATOM 934 C C . GLY A 1 129 ? -17.677 6.928 -6.009 1.00 77.00 129 GLY A C 1
ATOM 935 O O . GLY A 1 129 ? -17.898 8.110 -5.755 1.00 77.00 129 GLY A O 1
ATOM 936 N N . SER A 1 130 ? -18.642 6.053 -6.292 1.00 75.69 130 SER A N 1
ATOM 937 C CA . SER A 1 130 ? -20.063 6.400 -6.401 1.00 75.69 130 SER A CA 1
ATOM 938 C C . SER A 1 130 ? -20.780 6.482 -5.051 1.00 75.69 130 SER A C 1
ATOM 940 O O . SER A 1 130 ? -21.662 7.323 -4.903 1.00 75.69 130 SER A O 1
ATOM 942 N N . ASP A 1 131 ? -20.409 5.643 -4.075 1.00 86.25 131 ASP A N 1
ATOM 943 C CA . ASP A 1 131 ? -21.037 5.627 -2.745 1.00 86.25 131 ASP A CA 1
ATOM 944 C C . ASP A 1 131 ? -20.119 5.102 -1.611 1.00 86.25 131 ASP A C 1
ATOM 946 O O . ASP A 1 131 ? -20.407 4.092 -0.953 1.00 86.25 131 ASP A O 1
ATOM 950 N N . PRO A 1 132 ? -18.979 5.762 -1.339 1.00 86.06 132 PRO A N 1
ATOM 951 C CA . PRO A 1 132 ? -18.159 5.385 -0.191 1.00 86.06 132 PRO A CA 1
ATOM 952 C C . PRO A 1 132 ? -18.870 5.661 1.147 1.00 86.06 132 PRO A C 1
ATOM 954 O O . PRO A 1 132 ? -18.674 4.924 2.109 1.00 86.06 132 PRO A O 1
ATOM 957 N N . GLN A 1 133 ? -19.727 6.686 1.218 1.00 90.00 133 GLN A N 1
ATOM 958 C CA . GLN A 1 133 ? -20.409 7.078 2.457 1.00 90.00 133 GLN A CA 1
ATOM 959 C C . GLN A 1 133 ? -21.473 6.063 2.881 1.00 90.00 133 GLN A C 1
ATOM 961 O O . GLN A 1 133 ? -21.521 5.698 4.054 1.00 90.00 133 GLN A O 1
ATOM 966 N N . GLY A 1 134 ? -22.288 5.559 1.949 1.00 93.19 134 GLY A N 1
ATOM 967 C CA . GLY A 1 134 ? -23.253 4.497 2.230 1.00 93.19 134 GLY A CA 1
ATOM 968 C C . GLY A 1 134 ? -22.568 3.203 2.665 1.00 93.19 134 GLY A C 1
ATOM 969 O O . GLY A 1 134 ? -23.012 2.556 3.615 1.00 93.19 134 GLY A O 1
ATOM 970 N N . THR A 1 135 ? -21.430 2.871 2.045 1.00 92.94 135 THR A N 1
ATOM 971 C CA . THR A 1 135 ? -20.598 1.727 2.452 1.00 92.94 135 THR A CA 1
ATOM 972 C C . THR A 1 135 ? -20.095 1.883 3.890 1.00 92.94 135 THR A C 1
ATOM 974 O O . THR A 1 135 ? -20.242 0.962 4.695 1.00 92.94 135 THR A O 1
ATOM 977 N N . PHE A 1 136 ? -19.551 3.050 4.244 1.00 96.06 136 PHE A N 1
ATOM 978 C CA . PHE A 1 136 ? -19.032 3.311 5.590 1.00 96.06 136 PHE A CA 1
ATOM 979 C C . PHE A 1 136 ? -20.137 3.326 6.641 1.00 96.06 136 PHE A C 1
ATOM 981 O O . PHE A 1 136 ? -20.012 2.639 7.650 1.00 96.06 136 PHE A O 1
ATOM 988 N N . ALA A 1 137 ? -21.247 4.019 6.377 1.00 95.75 137 ALA A N 1
ATOM 989 C CA . ALA A 1 137 ? -22.389 4.061 7.284 1.00 95.75 137 ALA A CA 1
ATOM 990 C C . ALA A 1 137 ? -22.923 2.654 7.581 1.00 95.75 137 ALA A C 1
ATOM 992 O O . ALA A 1 137 ? -23.269 2.337 8.719 1.00 95.75 137 ALA A O 1
ATOM 993 N N . ARG A 1 138 ? -22.949 1.785 6.565 1.00 96.25 138 ARG A N 1
ATOM 994 C CA . ARG A 1 138 ? -23.378 0.403 6.733 1.00 96.25 138 ARG A CA 1
ATOM 995 C C . ARG A 1 138 ? -22.400 -0.413 7.576 1.00 96.25 138 ARG A C 1
ATOM 997 O O . ARG A 1 138 ? -22.843 -1.073 8.509 1.00 96.25 138 ARG A O 1
ATOM 1004 N N . LEU A 1 139 ? -21.101 -0.338 7.301 1.00 96.69 139 LEU A N 1
ATOM 1005 C CA . LEU A 1 139 ? -20.085 -1.026 8.105 1.00 96.69 139 LEU A CA 1
ATOM 1006 C C . LEU A 1 139 ? -20.083 -0.543 9.563 1.00 96.69 139 LEU A C 1
ATOM 1008 O O . LEU A 1 139 ? -20.087 -1.365 10.476 1.00 96.69 139 LEU A O 1
ATOM 1012 N N . GLN A 1 140 ? -20.188 0.766 9.796 1.00 97.31 140 GLN A N 1
ATOM 1013 C CA . GLN A 1 140 ? -20.308 1.325 11.145 1.00 97.31 140 GLN A CA 1
ATOM 1014 C C . GLN A 1 140 ? -21.585 0.846 11.843 1.00 97.31 140 GLN A C 1
ATOM 1016 O O . GLN A 1 140 ? -21.536 0.472 13.010 1.00 97.31 140 GLN A O 1
ATOM 1021 N N . SER A 1 141 ? -22.720 0.765 11.137 1.00 96.81 141 SER A N 1
ATOM 1022 C CA . SER A 1 141 ? -23.955 0.195 11.704 1.00 96.81 141 SER A CA 1
ATOM 1023 C C . SER A 1 141 ? -23.840 -1.296 12.053 1.00 96.81 141 SER A C 1
ATOM 1025 O O . SER A 1 141 ? -24.606 -1.798 12.873 1.00 96.81 141 SER A O 1
ATOM 1027 N N . GLU A 1 142 ? -22.882 -2.000 11.446 1.00 95.88 142 GLU A N 1
ATOM 1028 C CA . GLU A 1 142 ? -22.549 -3.396 11.743 1.00 95.88 142 GLU A CA 1
ATOM 1029 C C . GLU A 1 142 ? -21.484 -3.527 12.856 1.00 95.88 142 GLU A C 1
ATOM 1031 O O . GLU A 1 142 ? -21.147 -4.654 13.236 1.00 95.88 142 GLU A O 1
ATOM 1036 N N . GLY A 1 143 ? -21.019 -2.404 13.422 1.00 97.06 143 GLY A N 1
ATOM 1037 C CA . GLY A 1 143 ? -20.059 -2.332 14.527 1.00 97.06 143 GLY A CA 1
ATOM 1038 C C . GLY A 1 143 ? -18.600 -2.177 14.094 1.00 97.06 143 GLY A C 1
ATOM 1039 O O . GLY A 1 143 ? -17.717 -2.432 14.902 1.00 97.06 143 GLY A O 1
ATOM 1040 N N . MET A 1 144 ? -18.319 -1.815 12.840 1.00 98.12 144 MET A N 1
ATOM 1041 C CA . MET A 1 144 ? -16.944 -1.713 12.342 1.00 98.12 144 MET A CA 1
ATOM 1042 C C . MET A 1 144 ? -16.403 -0.289 12.432 1.00 98.12 144 MET A C 1
ATOM 1044 O O . MET A 1 144 ? -16.986 0.637 11.862 1.00 98.12 144 MET A O 1
ATOM 1048 N N . ASP A 1 145 ? -15.245 -0.133 13.062 1.00 98.44 145 ASP A N 1
ATOM 1049 C CA . ASP A 1 145 ? -14.436 1.072 12.929 1.00 98.44 145 ASP A CA 1
ATOM 1050 C C . ASP A 1 145 ? -13.933 1.208 11.490 1.00 98.44 145 ASP A C 1
ATOM 1052 O O . ASP A 1 145 ? -13.582 0.225 10.831 1.00 98.44 145 ASP A O 1
ATOM 1056 N N . ILE A 1 146 ? -13.872 2.441 10.993 1.00 98.38 146 ILE A N 1
ATOM 1057 C CA . ILE A 1 146 ? -13.408 2.736 9.637 1.00 98.38 146 ILE A CA 1
ATOM 1058 C C . ILE A 1 146 ? -12.109 3.510 9.711 1.00 98.38 146 ILE A C 1
ATOM 1060 O O . ILE A 1 146 ? -12.058 4.619 10.245 1.00 98.38 146 ILE A O 1
ATOM 1064 N N . VAL A 1 147 ? -11.069 2.955 9.099 1.00 98.62 147 VAL A N 1
ATOM 1065 C CA . VAL A 1 147 ? -9.780 3.617 8.948 1.00 98.62 147 VAL A CA 1
ATOM 1066 C C . VAL A 1 147 ? -9.516 3.901 7.481 1.00 98.62 147 VAL A C 1
ATOM 1068 O O . VAL A 1 147 ? -9.740 3.055 6.625 1.00 98.62 147 VAL A O 1
ATOM 1071 N N . GLN A 1 148 ? -9.016 5.092 7.169 1.00 98.06 148 GLN A N 1
ATOM 1072 C CA . GLN A 1 148 ? -8.580 5.432 5.814 1.00 98.06 148 GLN A CA 1
ATOM 1073 C C . GLN A 1 148 ? -7.145 5.928 5.851 1.00 98.06 148 GLN A C 1
ATOM 1075 O O . GLN A 1 148 ? -6.754 6.635 6.781 1.00 98.06 148 GLN A O 1
ATOM 1080 N N . VAL A 1 149 ? -6.389 5.609 4.803 1.00 98.19 149 VAL A N 1
ATOM 1081 C CA . VAL A 1 149 ? -5.015 6.082 4.628 1.00 98.19 149 VAL A CA 1
ATOM 1082 C C . VAL A 1 149 ? -4.932 6.981 3.402 1.00 98.19 149 VAL A C 1
ATOM 1084 O O . VAL A 1 149 ? -5.480 6.675 2.340 1.00 98.19 149 VAL A O 1
ATOM 1087 N N . ARG A 1 150 ? -4.235 8.107 3.553 1.00 97.06 150 ARG A N 1
ATOM 1088 C CA . ARG A 1 150 ? -3.936 9.046 2.474 1.00 97.06 150 ARG A CA 1
ATOM 1089 C C . ARG A 1 150 ? -2.476 9.463 2.526 1.00 97.06 150 ARG A C 1
ATOM 1091 O O . ARG A 1 150 ? -1.994 9.907 3.560 1.00 97.06 150 ARG A O 1
ATOM 1098 N N . TRP A 1 151 ? -1.799 9.432 1.391 1.00 97.81 151 TRP A N 1
ATOM 1099 C CA . TRP A 1 151 ? -0.392 9.802 1.281 1.00 97.81 151 TRP A CA 1
ATOM 1100 C C . TRP A 1 151 ? -0.201 11.255 0.842 1.00 97.81 151 TRP A C 1
ATOM 1102 O O . TRP A 1 151 ? -0.949 11.789 0.019 1.00 97.81 151 TRP A O 1
ATOM 1112 N N . GLY A 1 152 ? 0.811 11.909 1.407 1.00 95.81 152 GLY A N 1
ATOM 1113 C CA . GLY A 1 152 ? 1.306 13.205 0.959 1.00 95.81 152 GLY A CA 1
ATOM 1114 C C . GLY A 1 152 ? 2.251 13.090 -0.242 1.00 95.81 152 GLY A C 1
ATOM 1115 O O . GLY A 1 152 ? 2.475 12.011 -0.791 1.00 95.81 152 GLY A O 1
ATOM 1116 N N . GLY A 1 153 ? 2.810 14.230 -0.658 1.00 93.69 153 GLY A N 1
ATOM 1117 C CA . GLY A 1 153 ? 3.861 14.293 -1.679 1.00 93.69 153 GLY A CA 1
ATOM 1118 C C . GLY A 1 153 ? 3.495 13.583 -2.986 1.00 93.69 153 GLY A C 1
ATOM 1119 O O . GLY A 1 153 ? 2.490 13.905 -3.632 1.00 93.69 153 GLY A O 1
ATOM 1120 N N . GLN A 1 154 ? 4.330 12.620 -3.376 1.00 92.56 154 GLN A N 1
ATOM 1121 C CA . GLN A 1 154 ? 4.169 11.819 -4.593 1.00 92.56 154 GLN A CA 1
ATOM 1122 C C . GLN A 1 154 ? 3.396 10.506 -4.371 1.00 92.56 154 GLN A C 1
ATOM 1124 O O . GLN A 1 154 ? 3.123 9.789 -5.330 1.00 92.56 154 GLN A O 1
ATOM 1129 N N . GLY A 1 155 ? 2.963 10.228 -3.139 1.00 96.75 155 GLY A N 1
ATOM 1130 C CA . GLY A 1 155 ? 2.261 9.000 -2.780 1.00 96.75 155 GLY A CA 1
ATOM 1131 C C . GLY A 1 155 ? 3.180 7.827 -2.453 1.00 96.75 155 GLY A C 1
ATOM 1132 O O . GLY A 1 155 ? 4.401 7.927 -2.543 1.00 96.75 155 GLY A O 1
ATOM 1133 N N . TRP A 1 156 ? 2.576 6.706 -2.060 1.00 98.00 156 TRP A N 1
ATOM 1134 C CA . TRP A 1 156 ? 3.300 5.559 -1.495 1.00 98.00 156 TRP A CA 1
ATOM 1135 C C . TRP A 1 156 ? 4.294 4.898 -2.457 1.00 98.00 156 TRP A C 1
ATOM 1137 O O . TRP A 1 156 ? 5.311 4.386 -2.005 1.00 98.00 156 TRP A O 1
ATOM 1147 N N . LEU A 1 157 ? 4.020 4.942 -3.762 1.00 97.25 157 LEU A N 1
ATOM 1148 C CA . LEU A 1 157 ? 4.709 4.162 -4.797 1.00 97.25 157 LEU A CA 1
ATOM 1149 C C . LEU A 1 157 ? 5.903 4.883 -5.447 1.00 97.25 157 LEU A C 1
ATOM 1151 O O . LEU A 1 157 ? 6.522 4.358 -6.365 1.00 97.25 157 LEU A O 1
ATOM 1155 N N . ARG A 1 158 ? 6.224 6.110 -5.027 1.00 96.69 158 ARG A N 1
ATOM 1156 C CA . ARG A 1 158 ? 7.313 6.884 -5.641 1.00 96.69 158 ARG A CA 1
ATOM 1157 C C . ARG A 1 158 ? 8.632 6.692 -4.891 1.00 96.69 158 ARG A C 1
ATOM 1159 O O . ARG A 1 158 ? 8.670 6.952 -3.686 1.00 96.69 158 ARG A O 1
ATOM 1166 N N . ALA A 1 159 ? 9.688 6.322 -5.612 1.00 97.38 159 ALA A N 1
ATOM 1167 C CA . ALA A 1 159 ? 11.066 6.324 -5.118 1.00 97.38 159 ALA A CA 1
ATOM 1168 C C . ALA A 1 159 ? 11.767 7.677 -5.356 1.00 97.38 159 ALA A C 1
ATOM 1170 O O . ALA A 1 159 ? 11.340 8.481 -6.209 1.00 97.38 159 ALA A O 1
ATOM 1171 N N . ALA A 1 160 ? 12.853 7.919 -4.619 1.00 96.50 160 ALA A N 1
ATOM 1172 C CA . ALA A 1 160 ? 13.733 9.065 -4.833 1.00 96.50 160 ALA A CA 1
ATOM 1173 C C . ALA A 1 160 ? 14.357 9.038 -6.246 1.00 96.50 160 ALA A C 1
ATOM 1175 O O . ALA A 1 160 ? 14.323 8.025 -6.947 1.00 96.50 160 ALA A O 1
ATOM 1176 N N . ASP A 1 161 ? 14.863 10.176 -6.725 1.00 95.19 161 ASP A N 1
ATOM 1177 C CA . ASP A 1 161 ? 15.484 10.268 -8.056 1.00 95.19 161 ASP A CA 1
ATOM 1178 C C . ASP A 1 161 ? 16.690 9.314 -8.147 1.00 95.19 161 ASP A C 1
ATOM 1180 O O . ASP A 1 161 ? 17.634 9.428 -7.368 1.00 95.19 161 ASP A O 1
ATOM 1184 N N . GLY A 1 162 ? 16.659 8.379 -9.103 1.00 94.50 162 GLY A N 1
ATOM 1185 C CA . GLY A 1 162 ? 17.724 7.383 -9.297 1.00 94.50 162 GLY A CA 1
ATOM 1186 C C . GLY A 1 162 ? 17.759 6.245 -8.267 1.00 94.50 162 GLY A C 1
ATOM 1187 O O . GLY A 1 162 ? 18.722 5.486 -8.231 1.00 94.50 162 GLY A O 1
ATOM 1188 N N . GLU A 1 163 ? 16.736 6.120 -7.420 1.00 96.00 163 GLU A N 1
ATOM 1189 C CA . GLU A 1 163 ? 16.613 5.037 -6.445 1.00 96.00 163 GLU A CA 1
ATOM 1190 C C . GLU A 1 163 ? 15.859 3.828 -7.037 1.00 96.00 163 GLU A C 1
ATOM 1192 O O . GLU A 1 163 ? 14.630 3.810 -7.124 1.00 96.00 163 GLU A O 1
ATOM 1197 N N . GLU A 1 164 ? 16.599 2.789 -7.425 1.00 94.88 164 GLU A N 1
ATOM 1198 C CA . GLU A 1 164 ? 16.067 1.567 -8.051 1.00 94.88 164 GLU A CA 1
ATOM 1199 C C . GLU A 1 164 ? 15.600 0.520 -7.017 1.00 94.88 164 GLU A C 1
ATOM 1201 O O . GLU A 1 164 ? 16.160 -0.570 -6.906 1.00 94.88 164 GLU A O 1
ATOM 1206 N N . VAL A 1 165 ? 14.575 0.852 -6.228 1.00 95.94 165 VAL A N 1
ATOM 1207 C CA . VAL A 1 165 ? 14.066 -0.017 -5.139 1.00 95.94 165 VAL A CA 1
ATOM 1208 C C . VAL A 1 165 ? 12.839 -0.845 -5.516 1.00 95.94 165 VAL A C 1
ATOM 1210 O O . VAL A 1 165 ? 12.664 -1.942 -4.987 1.00 95.94 165 VAL A O 1
ATOM 1213 N N . GLY A 1 166 ? 12.008 -0.341 -6.429 1.00 97.56 166 GLY A N 1
ATOM 1214 C CA . GLY A 1 166 ? 10.810 -1.022 -6.906 1.00 97.56 166 GLY A CA 1
ATOM 1215 C C . GLY A 1 166 ? 9.624 -1.010 -5.929 1.00 97.56 166 GLY A C 1
ATOM 1216 O O . GLY A 1 166 ? 9.716 -0.537 -4.790 1.00 97.56 166 GLY A O 1
ATOM 1217 N N . PRO A 1 167 ? 8.458 -1.505 -6.376 1.00 98.06 167 PRO A N 1
ATOM 1218 C CA . PRO A 1 167 ? 7.197 -1.367 -5.652 1.00 98.06 167 PRO A CA 1
ATOM 1219 C C . PRO A 1 167 ? 7.124 -2.202 -4.368 1.00 98.06 167 PRO A C 1
ATOM 1221 O O . PRO A 1 167 ? 6.532 -1.733 -3.394 1.00 98.06 167 PRO A O 1
ATOM 1224 N N . ALA A 1 168 ? 7.752 -3.382 -4.329 1.00 97.88 168 ALA A N 1
ATOM 1225 C CA . ALA A 1 168 ? 7.766 -4.233 -3.140 1.00 97.88 168 ALA A CA 1
ATOM 1226 C C . ALA A 1 168 ? 8.421 -3.530 -1.944 1.00 97.88 168 ALA A C 1
ATOM 1228 O O . ALA A 1 168 ? 7.802 -3.444 -0.889 1.00 97.88 168 ALA A O 1
ATOM 1229 N N . GLN A 1 169 ? 9.605 -2.930 -2.120 1.00 98.19 169 GLN A N 1
ATOM 1230 C CA . GLN A 1 169 ? 10.282 -2.193 -1.044 1.00 98.19 169 GLN A CA 1
ATOM 1231 C C . GLN A 1 169 ? 9.532 -0.920 -0.632 1.00 98.19 169 GLN A C 1
ATOM 1233 O O . GLN A 1 169 ? 9.443 -0.587 0.551 1.00 98.19 169 GLN A O 1
ATOM 1238 N N . LEU A 1 170 ? 8.937 -0.206 -1.592 1.00 98.56 170 LEU A N 1
ATOM 1239 C CA . LEU A 1 170 ? 8.129 0.983 -1.300 1.00 98.56 170 LEU A CA 1
ATOM 1240 C C . LEU A 1 170 ? 6.849 0.642 -0.523 1.00 98.56 170 LEU A C 1
ATOM 1242 O O . LEU A 1 170 ? 6.350 1.474 0.244 1.00 98.56 170 LEU A O 1
ATOM 1246 N N . ALA A 1 171 ? 6.328 -0.580 -0.666 1.00 98.44 171 ALA A N 1
ATOM 1247 C CA . ALA A 1 171 ? 5.152 -1.036 0.063 1.00 98.44 171 ALA A CA 1
ATOM 1248 C C . ALA A 1 171 ? 5.375 -1.152 1.581 1.00 98.44 171 ALA A C 1
ATOM 1250 O O . ALA A 1 171 ? 4.384 -1.106 2.318 1.00 98.44 171 ALA A O 1
ATOM 1251 N N . CYS A 1 172 ? 6.629 -1.142 2.065 1.00 98.56 172 CYS A N 1
ATOM 1252 C CA . CYS A 1 172 ? 6.957 -0.976 3.488 1.00 98.56 172 CYS A CA 1
ATOM 1253 C C . CYS A 1 172 ? 6.173 0.180 4.112 1.00 98.56 172 CYS A C 1
ATOM 1255 O O . CYS A 1 172 ? 5.684 0.065 5.234 1.00 98.56 172 CYS A O 1
ATOM 1257 N N . ARG A 1 173 ? 5.973 1.276 3.370 1.00 98.50 173 ARG A N 1
ATOM 1258 C CA . ARG A 1 173 ? 5.217 2.445 3.838 1.00 98.50 173 ARG A CA 1
ATOM 1259 C C . ARG A 1 173 ? 3.807 2.056 4.285 1.00 98.50 173 ARG A C 1
ATOM 1261 O O . ARG A 1 173 ? 3.380 2.413 5.380 1.00 98.50 173 ARG A O 1
ATOM 1268 N N . SER A 1 174 ? 3.104 1.289 3.453 1.00 98.69 174 SER A N 1
ATOM 1269 C CA . SER A 1 174 ? 1.733 0.854 3.735 1.00 98.69 174 SER A CA 1
ATOM 1270 C C . SER A 1 174 ? 1.697 -0.251 4.781 1.00 98.69 174 SER A C 1
ATOM 1272 O O . SER A 1 174 ? 0.896 -0.160 5.706 1.00 98.69 174 SER A O 1
ATOM 1274 N N . ALA A 1 175 ? 2.592 -1.239 4.688 1.00 98.62 175 ALA A N 1
ATOM 1275 C CA . ALA A 1 175 ? 2.690 -2.320 5.667 1.00 98.62 175 ALA A CA 1
ATOM 1276 C C . ALA A 1 175 ? 2.961 -1.782 7.086 1.00 98.62 175 ALA A C 1
ATOM 1278 O O . ALA A 1 175 ? 2.299 -2.176 8.041 1.00 98.62 175 ALA A O 1
ATOM 1279 N N . THR A 1 176 ? 3.845 -0.790 7.217 1.00 98.75 176 THR A N 1
ATOM 1280 C CA . THR A 1 176 ? 4.149 -0.139 8.503 1.00 98.75 176 THR A CA 1
ATOM 1281 C C . THR A 1 176 ? 2.922 0.556 9.089 1.00 98.75 176 THR A C 1
ATOM 1283 O O . THR A 1 176 ? 2.646 0.417 10.278 1.00 98.75 176 THR A O 1
ATOM 1286 N N . VAL A 1 177 ? 2.147 1.276 8.266 1.00 98.75 177 VAL A N 1
ATOM 1287 C CA . VAL A 1 177 ? 0.898 1.910 8.721 1.00 98.75 177 VAL A CA 1
ATOM 1288 C C . VAL A 1 177 ? -0.145 0.867 9.118 1.00 98.75 177 VAL A C 1
ATOM 1290 O O . VAL A 1 177 ? -0.821 1.060 10.122 1.00 98.75 177 VAL A O 1
ATOM 1293 N N . ILE A 1 178 ? -0.272 -0.231 8.366 1.00 98.81 178 ILE A N 1
ATOM 1294 C CA . ILE A 1 178 ? -1.196 -1.328 8.695 1.00 98.81 178 ILE A CA 1
ATOM 1295 C C . ILE A 1 178 ? -0.846 -1.922 10.059 1.00 98.81 178 ILE A C 1
ATOM 1297 O O . ILE A 1 178 ? -1.719 -1.982 10.921 1.00 98.81 178 ILE A O 1
ATOM 1301 N N . ASN A 1 179 ? 0.420 -2.287 10.283 1.00 98.44 179 ASN A N 1
ATOM 1302 C CA . ASN A 1 179 ? 0.849 -2.841 11.567 1.00 98.44 179 ASN A CA 1
ATOM 1303 C C . ASN A 1 179 ? 0.642 -1.839 12.711 1.00 98.44 179 ASN A C 1
ATOM 1305 O O . ASN A 1 179 ? 0.159 -2.198 13.777 1.00 98.44 179 ASN A O 1
ATOM 1309 N N . TRP A 1 180 ? 0.968 -0.562 12.498 1.00 98.38 180 TRP A N 1
ATOM 1310 C CA . TRP A 1 180 ? 0.743 0.462 13.517 1.00 98.38 180 TRP A CA 1
ATOM 1311 C C . TRP A 1 180 ? -0.744 0.611 13.876 1.00 98.38 180 TRP A C 1
ATOM 1313 O O . TRP A 1 180 ? -1.073 0.721 15.055 1.00 98.38 180 TRP A O 1
ATOM 1323 N N . VAL A 1 181 ? -1.648 0.589 12.888 1.00 98.62 181 VAL A N 1
ATOM 1324 C CA . VAL A 1 181 ? -3.098 0.637 13.139 1.00 98.62 181 VAL A CA 1
ATOM 1325 C C . VAL A 1 181 ? -3.576 -0.614 13.872 1.00 98.62 181 VAL A C 1
ATOM 1327 O O . VAL A 1 181 ? -4.397 -0.485 14.779 1.00 98.62 181 VAL A O 1
ATOM 1330 N N . HIS A 1 182 ? -3.064 -1.793 13.508 1.00 98.44 182 HIS A N 1
ATOM 1331 C CA . HIS A 1 182 ? -3.358 -3.034 14.218 1.00 98.44 182 HIS A CA 1
ATOM 1332 C C . HIS A 1 182 ? -3.044 -2.882 15.714 1.00 98.44 182 HIS A C 1
ATOM 1334 O O . HIS A 1 182 ? -3.952 -2.924 16.543 1.00 98.44 182 HIS A O 1
ATOM 1340 N N . ASP A 1 183 ? -1.785 -2.592 16.040 1.00 98.12 183 ASP A N 1
ATOM 1341 C CA . ASP A 1 183 ? -1.299 -2.550 17.424 1.00 98.12 183 ASP A CA 1
ATOM 1342 C C . ASP A 1 183 ? -1.916 -1.383 18.221 1.00 98.12 183 ASP A C 1
ATOM 1344 O O . ASP A 1 183 ? -2.169 -1.482 19.418 1.00 98.12 183 ASP A O 1
ATOM 1348 N N . THR A 1 184 ? -2.180 -0.246 17.567 1.00 97.81 184 THR A N 1
ATOM 1349 C CA . THR A 1 184 ? -2.622 0.976 18.266 1.00 97.81 184 THR A CA 1
ATOM 1350 C C . THR A 1 184 ? -4.136 1.079 18.398 1.00 97.81 184 THR A C 1
ATOM 1352 O O . THR A 1 184 ? -4.626 1.673 19.359 1.00 97.81 184 THR A O 1
ATOM 1355 N N . TRP A 1 185 ? -4.898 0.584 17.420 1.00 97.62 185 TRP A N 1
ATOM 1356 C CA . TRP A 1 185 ? -6.345 0.810 17.358 1.00 97.62 185 TRP A CA 1
ATOM 1357 C C . TRP A 1 185 ? -7.176 -0.453 17.334 1.00 97.62 185 TRP A C 1
ATOM 1359 O O . TRP A 1 185 ? -8.288 -0.380 17.841 1.00 97.62 185 TRP A O 1
ATOM 1369 N N . TYR A 1 186 ? -6.691 -1.553 16.757 1.00 98.25 186 TYR A N 1
ATOM 1370 C CA . TYR A 1 186 ? -7.449 -2.800 16.698 1.00 98.25 186 TYR A CA 1
ATOM 1371 C C . TYR A 1 186 ? -7.221 -3.678 17.932 1.00 98.25 186 TYR A C 1
ATOM 1373 O O . TYR A 1 186 ? -8.194 -4.082 18.560 1.00 98.25 186 TYR A O 1
ATOM 1381 N N . GLU A 1 187 ? -5.966 -3.931 18.318 1.00 97.56 187 GLU A N 1
ATOM 1382 C CA . GLU A 1 187 ? -5.638 -4.762 19.486 1.00 97.56 187 GLU A CA 1
ATOM 1383 C C . GLU A 1 187 ? -6.328 -4.254 20.773 1.00 97.56 187 GLU A C 1
ATOM 1385 O O . GLU A 1 187 ? -6.951 -5.064 21.463 1.00 97.56 187 GLU A O 1
ATOM 1390 N N . PRO A 1 188 ? -6.378 -2.932 21.063 1.00 97.69 188 PRO A N 1
ATOM 1391 C CA . PRO A 1 188 ? -7.090 -2.417 22.236 1.00 97.69 188 PRO A CA 1
ATOM 1392 C C . PRO A 1 188 ? -8.619 -2.520 22.175 1.00 97.69 188 PRO A C 1
ATOM 1394 O O . PRO A 1 188 ? -9.273 -2.190 23.163 1.00 97.69 188 PRO A O 1
ATOM 1397 N N . LEU A 1 189 ? -9.209 -2.918 21.040 1.00 96.62 189 LEU A N 1
ATOM 1398 C CA . LEU A 1 189 ? -10.645 -3.215 20.984 1.00 96.62 189 LEU A CA 1
ATOM 1399 C C . LEU A 1 189 ? -10.976 -4.523 21.708 1.00 96.62 189 LEU A C 1
ATOM 1401 O O . LEU A 1 189 ? -12.141 -4.741 22.021 1.00 96.62 189 LEU A O 1
ATOM 1405 N N . GLU A 1 190 ? -9.981 -5.393 21.926 1.00 96.38 190 GLU A N 1
ATOM 1406 C CA . GLU A 1 190 ? -10.137 -6.705 22.571 1.00 96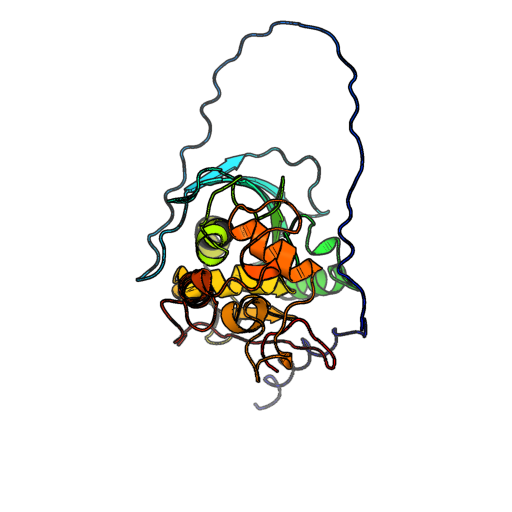.38 190 GLU A CA 1
ATOM 1407 C C . GLU A 1 190 ? -11.226 -7.576 21.912 1.00 96.38 190 GLU A C 1
ATOM 1409 O O . GLU A 1 190 ? -11.878 -8.406 22.551 1.00 96.38 190 GLU A O 1
ATOM 1414 N N . VAL A 1 191 ? -11.426 -7.397 20.602 1.00 94.50 191 VAL A N 1
ATOM 1415 C CA . VAL A 1 191 ? -12.386 -8.175 19.818 1.00 94.50 191 VAL A CA 1
ATOM 1416 C C . VAL A 1 191 ? -11.770 -9.505 19.393 1.00 94.50 191 VAL A C 1
ATOM 1418 O O . VAL A 1 191 ? -10.638 -9.569 18.922 1.00 94.50 191 VAL A O 1
ATOM 1421 N N . ALA A 1 192 ? -12.542 -10.579 19.532 1.00 90.81 192 ALA A N 1
ATOM 1422 C CA . ALA A 1 192 ? -12.175 -11.917 19.080 1.00 90.81 192 ALA A CA 1
ATOM 1423 C C . ALA A 1 192 ? -13.146 -12.340 17.964 1.00 90.81 192 ALA A C 1
ATOM 1425 O O . ALA A 1 192 ? -14.206 -12.903 18.261 1.00 90.81 192 ALA A O 1
ATOM 1426 N N . PRO A 1 193 ? -12.864 -12.002 16.693 1.00 90.31 193 PRO A N 1
ATOM 1427 C CA . PRO A 1 193 ? -13.725 -12.392 15.585 1.00 90.31 193 PRO A CA 1
ATOM 1428 C C . PRO A 1 193 ? -13.769 -13.920 15.453 1.00 90.31 193 PRO A C 1
ATOM 1430 O O . PRO A 1 193 ? -12.771 -14.614 15.629 1.00 90.31 193 PRO A O 1
ATOM 1433 N N . GLU A 1 194 ? -14.935 -14.459 15.098 1.00 87.50 194 GLU A N 1
ATOM 1434 C CA . GLU A 1 194 ? -15.035 -15.870 14.714 1.00 87.50 194 GLU A CA 1
ATOM 1435 C C . GLU A 1 194 ? -14.250 -16.111 13.412 1.00 87.50 194 GLU A C 1
ATOM 1437 O O . GLU A 1 194 ? -14.257 -15.233 12.535 1.00 87.50 194 GLU A O 1
ATOM 1442 N N . PRO A 1 195 ? -13.646 -17.298 13.217 1.00 82.75 195 PRO A N 1
ATOM 1443 C CA . PRO A 1 195 ? -12.931 -17.620 11.987 1.00 82.75 195 PRO A CA 1
ATOM 1444 C C . PRO A 1 195 ? -13.754 -17.327 10.725 1.00 82.75 195 PRO A C 1
ATOM 1446 O O . PRO A 1 195 ? -14.936 -17.671 10.619 1.00 82.75 195 PRO A O 1
ATOM 1449 N N . GLY A 1 196 ? -13.126 -16.669 9.751 1.00 80.88 196 GLY A N 1
ATOM 1450 C CA . GLY A 1 196 ? -13.763 -16.263 8.494 1.00 80.88 196 GLY A CA 1
ATOM 1451 C C . GLY A 1 196 ? -14.645 -15.010 8.581 1.00 80.88 196 GLY A C 1
ATOM 1452 O O . GLY A 1 196 ? -15.176 -14.575 7.550 1.00 80.88 196 GLY A O 1
ATOM 1453 N N . THR A 1 197 ? -14.795 -14.407 9.764 1.00 88.19 197 THR A N 1
ATOM 1454 C CA . THR A 1 197 ? -15.417 -13.086 9.924 1.00 88.19 197 THR A CA 1
ATOM 1455 C C . THR A 1 197 ? -14.379 -11.969 9.807 1.00 88.19 197 THR A C 1
ATOM 1457 O O . THR A 1 197 ? -13.258 -12.200 9.370 1.00 88.19 197 THR A O 1
ATOM 1460 N N . CYS A 1 198 ? -14.795 -10.730 10.048 1.00 90.75 198 CYS A N 1
ATOM 1461 C CA . CYS A 1 198 ? -13.947 -9.564 9.885 1.00 90.75 198 CYS A CA 1
ATOM 1462 C C . CYS A 1 198 ? -13.727 -8.908 11.247 1.00 90.75 198 CYS A C 1
ATOM 1464 O O . CYS A 1 198 ? -14.648 -8.256 11.738 1.00 90.75 198 CYS A O 1
ATOM 1466 N N . GLY A 1 199 ? -12.550 -9.109 11.842 1.00 96.12 199 GLY A N 1
ATOM 1467 C CA . GLY A 1 199 ? -12.052 -8.313 12.959 1.00 96.12 199 GLY A CA 1
ATOM 1468 C C . GLY A 1 199 ? -11.177 -7.193 12.419 1.00 96.12 199 GLY A C 1
ATOM 1469 O O . GLY A 1 199 ? -11.669 -6.083 12.256 1.00 96.12 199 GLY A O 1
ATOM 1470 N N . PHE A 1 200 ? -9.925 -7.480 12.072 1.00 98.25 200 PHE A N 1
ATOM 1471 C CA . PHE A 1 200 ? -9.012 -6.571 11.386 1.00 98.25 200 PHE A CA 1
ATOM 1472 C C . PHE A 1 200 ? -8.952 -6.885 9.893 1.00 98.25 200 PHE A C 1
ATOM 1474 O O . PHE A 1 200 ? -8.335 -7.859 9.459 1.00 98.25 200 PHE A O 1
ATOM 1481 N N . CYS A 1 201 ? -9.606 -6.054 9.082 1.00 98.38 201 CYS A N 1
ATOM 1482 C CA . CYS A 1 201 ? -9.704 -6.274 7.642 1.00 98.38 201 CYS A CA 1
ATOM 1483 C C . CYS A 1 201 ? -9.116 -5.140 6.825 1.00 98.38 201 CYS A C 1
ATOM 1485 O O . CYS A 1 201 ? -9.242 -3.962 7.158 1.00 98.38 201 CYS A O 1
ATOM 1487 N N . LEU A 1 202 ? -8.573 -5.504 5.670 1.00 98.56 202 LEU A N 1
ATOM 1488 C CA . LEU A 1 202 ? -8.011 -4.578 4.705 1.00 98.56 202 LEU A CA 1
ATOM 1489 C C . LEU A 1 202 ? -8.822 -4.612 3.415 1.00 98.56 202 LEU A C 1
ATOM 1491 O O . LEU A 1 202 ? -9.158 -5.673 2.889 1.00 98.56 202 LEU A O 1
ATOM 1495 N N . THR A 1 203 ? -9.094 -3.445 2.852 1.00 97.69 203 THR A N 1
ATOM 1496 C CA . THR A 1 203 ? -9.680 -3.324 1.521 1.00 97.69 203 THR A CA 1
ATOM 1497 C C . THR A 1 203 ? -9.039 -2.178 0.755 1.00 97.69 203 THR A C 1
ATOM 1499 O O . THR A 1 203 ? -8.571 -1.183 1.315 1.00 97.69 203 THR A O 1
ATOM 1502 N N . GLY A 1 204 ? -8.973 -2.331 -0.560 1.00 96.25 204 GLY A N 1
ATOM 1503 C CA . GLY A 1 204 ? -8.280 -1.388 -1.412 1.00 96.25 204 GLY A CA 1
ATOM 1504 C C . GLY A 1 204 ? -8.691 -1.545 -2.860 1.00 96.25 204 GLY A C 1
ATOM 1505 O O . GLY A 1 204 ? -9.085 -2.625 -3.297 1.00 96.25 204 GLY A O 1
ATOM 1506 N N . ASN A 1 205 ? -8.620 -0.449 -3.607 1.00 93.38 205 ASN A N 1
ATOM 1507 C CA . ASN A 1 205 ? -8.962 -0.430 -5.026 1.00 93.38 205 ASN A CA 1
ATOM 1508 C C . ASN A 1 205 ? -7.731 -0.134 -5.880 1.00 93.38 205 ASN A C 1
ATOM 1510 O O . ASN A 1 205 ? -7.011 0.811 -5.568 1.00 93.38 205 ASN A O 1
ATOM 1514 N N . SER A 1 206 ? -7.482 -0.898 -6.949 1.00 92.69 206 SER A N 1
ATOM 1515 C CA . SER A 1 206 ? -6.371 -0.653 -7.883 1.00 92.69 206 SER A CA 1
ATOM 1516 C C . SER A 1 206 ? -5.015 -0.547 -7.156 1.00 92.69 206 SER A C 1
ATOM 1518 O O . SER A 1 206 ? -4.598 -1.492 -6.487 1.00 92.69 206 SER A O 1
ATOM 1520 N N . GLY A 1 207 ? -4.326 0.597 -7.194 1.00 94.62 207 GLY A N 1
ATOM 1521 C CA . GLY A 1 207 ? -3.112 0.826 -6.390 1.00 94.62 207 GLY A CA 1
ATOM 1522 C C . GLY A 1 207 ? -3.299 0.576 -4.880 1.00 94.62 207 GLY A C 1
ATOM 1523 O O . GLY A 1 207 ? -2.376 0.132 -4.207 1.00 94.62 207 GLY A O 1
ATOM 1524 N N . GLY A 1 208 ? -4.504 0.772 -4.340 1.00 97.12 208 GLY A N 1
ATOM 1525 C CA . GLY A 1 208 ? -4.881 0.401 -2.973 1.00 97.12 208 GLY A CA 1
ATOM 1526 C C . GLY A 1 208 ? -4.936 -1.105 -2.746 1.00 97.12 208 GLY A C 1
ATOM 1527 O O . GLY A 1 208 ? -4.482 -1.581 -1.711 1.00 97.12 208 GLY A O 1
ATOM 1528 N N . ALA A 1 209 ? -5.415 -1.864 -3.735 1.00 96.94 209 ALA A N 1
ATOM 1529 C CA . ALA A 1 209 ? -5.351 -3.323 -3.702 1.00 96.94 209 ALA A CA 1
ATOM 1530 C C . ALA A 1 209 ? -3.892 -3.808 -3.676 1.00 96.94 209 ALA A C 1
ATOM 1532 O O . ALA A 1 209 ? -3.580 -4.786 -3.007 1.00 96.94 209 ALA A O 1
ATOM 1533 N N . SER A 1 210 ? -2.979 -3.097 -4.345 1.00 97.44 210 SER A N 1
ATOM 1534 C CA . SER A 1 210 ? -1.546 -3.428 -4.293 1.00 97.44 210 SER A CA 1
ATOM 1535 C C . SER A 1 210 ? -0.949 -3.174 -2.916 1.00 97.44 210 SER A C 1
ATOM 1537 O O . SER A 1 210 ? -0.283 -4.055 -2.391 1.00 97.44 210 SER A O 1
ATOM 1539 N N . GLN A 1 211 ? -1.251 -2.029 -2.293 1.00 98.44 211 GLN A N 1
ATOM 1540 C CA . GLN A 1 211 ? -0.773 -1.700 -0.942 1.00 98.44 211 GLN A CA 1
ATOM 1541 C C . GLN A 1 211 ? -1.102 -2.804 0.074 1.00 98.44 211 GLN A C 1
ATOM 1543 O O . GLN A 1 211 ? -0.216 -3.250 0.798 1.00 98.44 211 GLN A O 1
ATOM 1548 N N . ILE A 1 212 ? -2.351 -3.283 0.094 1.00 98.44 212 ILE A N 1
ATOM 1549 C CA . ILE A 1 212 ? -2.781 -4.325 1.043 1.00 98.44 212 ILE A CA 1
ATOM 1550 C C . ILE A 1 212 ? -2.269 -5.720 0.665 1.00 98.44 212 ILE A C 1
ATOM 1552 O O . ILE A 1 212 ? -2.035 -6.541 1.545 1.00 98.44 212 ILE A O 1
ATOM 1556 N N . THR A 1 213 ? -2.073 -5.999 -0.628 1.00 97.75 213 THR A N 1
ATOM 1557 C CA . THR A 1 213 ? -1.613 -7.327 -1.062 1.00 97.75 213 THR A CA 1
ATOM 1558 C C . THR A 1 213 ? -0.103 -7.479 -0.893 1.00 97.75 213 THR A C 1
ATOM 1560 O O . THR A 1 213 ? 0.346 -8.551 -0.504 1.00 97.75 213 THR A O 1
ATOM 1563 N N . TYR A 1 214 ? 0.689 -6.419 -1.087 1.00 98.12 214 TYR A N 1
ATOM 1564 C CA . TYR A 1 214 ? 2.106 -6.420 -0.707 1.00 98.12 214 TYR A CA 1
ATOM 1565 C C . TYR A 1 214 ? 2.294 -6.636 0.794 1.00 98.12 214 TYR A C 1
ATOM 1567 O O . TYR A 1 214 ? 3.226 -7.323 1.199 1.00 98.12 214 TYR A O 1
ATOM 1575 N N . ALA A 1 215 ? 1.405 -6.081 1.620 1.00 97.94 215 ALA A N 1
ATOM 1576 C CA . ALA A 1 215 ? 1.492 -6.221 3.066 1.00 97.94 215 ALA A CA 1
ATOM 1577 C C . ALA A 1 215 ? 1.431 -7.693 3.527 1.00 97.94 215 ALA A C 1
ATOM 1579 O O . ALA A 1 215 ? 2.219 -8.094 4.379 1.00 97.94 215 ALA A O 1
ATOM 1580 N N . ILE A 1 216 ? 0.553 -8.512 2.933 1.00 96.75 216 ILE A N 1
ATOM 1581 C CA . ILE A 1 216 ? 0.462 -9.954 3.252 1.00 96.75 216 ILE A CA 1
ATOM 1582 C C . ILE A 1 216 ? 1.506 -10.778 2.477 1.00 96.75 216 ILE A C 1
ATOM 1584 O O . ILE A 1 216 ? 2.285 -11.501 3.078 1.00 96.75 216 ILE A O 1
ATOM 1588 N N . THR A 1 217 ? 1.590 -10.524 1.171 1.00 96.25 217 THR A N 1
ATOM 1589 C CA . THR A 1 217 ? 2.753 -10.585 0.283 1.00 96.25 217 THR A CA 1
ATOM 1590 C C . THR A 1 217 ? 4.145 -10.889 0.813 1.00 96.25 217 THR A C 1
ATOM 1592 O O . THR A 1 217 ? 4.738 -11.953 0.670 1.00 96.25 217 THR A O 1
ATOM 1595 N N . HIS A 1 218 ? 4.715 -9.775 1.252 1.00 97.00 218 HIS A N 1
ATOM 1596 C CA . HIS A 1 218 ? 6.130 -9.512 1.360 1.00 97.00 218 HIS A CA 1
ATOM 1597 C C . HIS A 1 218 ? 6.472 -9.073 2.776 1.00 97.00 218 HIS A C 1
ATOM 1599 O O . HIS A 1 218 ? 7.641 -9.058 3.111 1.00 97.00 218 HIS A O 1
ATOM 1605 N N . TYR A 1 219 ? 5.486 -8.696 3.594 1.00 97.12 219 TYR A N 1
ATOM 1606 C CA . TYR A 1 219 ? 5.690 -8.175 4.946 1.00 97.12 219 TYR A CA 1
ATOM 1607 C C . TYR A 1 219 ? 4.993 -9.031 6.004 1.00 97.12 219 TYR A C 1
ATOM 1609 O O . TYR A 1 219 ? 4.791 -8.557 7.113 1.00 97.12 219 TYR A O 1
ATOM 1617 N N . GLY A 1 220 ? 4.580 -10.261 5.676 1.00 95.38 220 GLY A N 1
ATOM 1618 C CA . GLY A 1 220 ? 4.062 -11.226 6.651 1.00 95.38 220 GLY A CA 1
ATOM 1619 C C . GLY A 1 220 ? 2.814 -10.782 7.423 1.00 95.38 220 GLY A C 1
ATOM 1620 O O . GLY A 1 220 ? 2.477 -11.399 8.428 1.00 95.38 220 GLY A O 1
ATOM 1621 N N . LEU A 1 221 ? 2.097 -9.738 6.983 1.00 96.56 221 LEU A N 1
ATOM 1622 C CA . LEU A 1 221 ? 0.949 -9.215 7.738 1.00 96.56 221 LEU A CA 1
ATOM 1623 C C . LEU A 1 221 ? -0.307 -10.089 7.625 1.00 96.56 221 LEU A C 1
ATOM 1625 O O . LEU A 1 221 ? -1.345 -9.725 8.170 1.00 96.56 221 LEU A O 1
ATOM 1629 N N . ALA A 1 222 ? -0.235 -11.238 6.949 1.00 95.25 222 ALA A N 1
ATOM 1630 C CA . ALA A 1 222 ? -1.304 -12.231 6.998 1.00 95.25 222 ALA A CA 1
ATOM 1631 C C . ALA A 1 222 ? -1.568 -12.687 8.448 1.00 95.25 222 ALA A C 1
ATOM 1633 O O . ALA A 1 222 ? -2.714 -12.839 8.849 1.00 95.25 222 ALA A O 1
ATOM 1634 N N . GLU A 1 223 ? -0.532 -12.794 9.285 1.00 93.06 223 GLU A N 1
ATOM 1635 C CA . GLU A 1 223 ? -0.670 -13.278 10.669 1.00 93.06 223 GLU A CA 1
ATOM 1636 C C . GLU A 1 223 ? -1.573 -12.414 11.564 1.00 93.06 223 GLU A C 1
ATOM 1638 O O . GLU A 1 223 ? -2.066 -12.897 12.581 1.00 93.06 223 GLU A O 1
ATOM 1643 N N . VAL A 1 224 ? -1.787 -11.144 11.205 1.00 94.75 224 VAL A N 1
ATOM 1644 C CA . VAL A 1 224 ? -2.567 -10.187 12.007 1.00 94.75 224 VAL A CA 1
ATOM 1645 C C . VAL A 1 224 ? -3.853 -9.728 11.320 1.00 94.75 224 VAL A C 1
ATOM 1647 O O . VAL A 1 224 ? -4.616 -8.962 11.900 1.00 94.75 224 VAL A O 1
ATOM 1650 N N . VAL A 1 225 ? -4.099 -10.158 10.080 1.00 96.12 225 VAL A N 1
ATOM 1651 C CA . VAL A 1 225 ? -5.241 -9.718 9.270 1.00 96.12 225 VAL A CA 1
ATOM 1652 C C . VAL A 1 225 ? -6.217 -10.872 9.073 1.00 96.12 225 VAL A C 1
ATOM 1654 O O . VAL A 1 225 ? -5.850 -11.920 8.547 1.00 96.12 225 VAL A O 1
ATOM 1657 N N . ASP A 1 226 ? -7.492 -10.646 9.391 1.00 96.94 226 ASP A N 1
ATOM 1658 C CA . ASP A 1 226 ? -8.548 -11.652 9.212 1.00 96.94 226 ASP A CA 1
ATOM 1659 C C . ASP A 1 226 ? -9.025 -11.736 7.757 1.00 96.94 226 ASP A C 1
ATOM 1661 O O . ASP A 1 226 ? -9.388 -12.804 7.254 1.00 96.94 226 ASP A O 1
ATOM 1665 N N . ALA A 1 227 ? -9.062 -10.599 7.048 1.00 97.12 227 ALA A N 1
ATOM 1666 C CA . ALA A 1 227 ? -9.436 -10.580 5.639 1.00 97.12 227 ALA A CA 1
ATOM 1667 C C . ALA A 1 227 ? -8.773 -9.466 4.822 1.00 97.12 227 ALA A C 1
ATOM 1669 O O . ALA A 1 227 ? -8.699 -8.314 5.246 1.00 97.12 227 ALA A O 1
ATOM 1670 N N . VAL A 1 228 ? -8.402 -9.798 3.585 1.00 97.50 228 VAL A N 1
ATOM 1671 C CA . VAL A 1 228 ? -7.898 -8.860 2.574 1.00 97.50 228 VAL A CA 1
ATOM 1672 C C . VAL A 1 228 ? -8.808 -8.907 1.353 1.00 97.50 228 VAL A C 1
ATOM 1674 O O . VAL A 1 228 ? -9.005 -9.956 0.737 1.00 97.50 228 VAL A O 1
ATOM 1677 N N . ILE A 1 229 ? -9.393 -7.760 1.010 1.00 96.75 229 ILE A N 1
ATOM 1678 C CA . ILE A 1 229 ? -10.402 -7.621 -0.045 1.00 96.75 229 ILE A CA 1
ATOM 1679 C C . ILE A 1 229 ? -9.888 -6.644 -1.112 1.00 96.75 229 ILE A C 1
ATOM 1681 O O . ILE A 1 229 ? -10.240 -5.454 -1.093 1.00 96.75 229 ILE A O 1
ATOM 1685 N N . PRO A 1 230 ? -9.014 -7.106 -2.024 1.00 95.88 230 PRO A N 1
ATOM 1686 C CA . PRO A 1 230 ? -8.573 -6.318 -3.162 1.00 95.88 230 PRO A CA 1
ATOM 1687 C C . PRO A 1 230 ? -9.705 -6.179 -4.184 1.00 95.88 230 PRO A C 1
ATOM 1689 O O . PRO A 1 230 ? -10.373 -7.146 -4.553 1.00 95.88 230 PRO A O 1
ATOM 1692 N N . THR A 1 231 ? -9.907 -4.956 -4.662 1.00 92.75 231 THR A N 1
ATOM 1693 C CA . THR A 1 231 ? -10.873 -4.636 -5.717 1.00 92.75 231 THR A CA 1
ATOM 1694 C C . THR A 1 231 ? -10.140 -4.056 -6.919 1.00 92.75 231 THR A C 1
ATOM 1696 O O . THR A 1 231 ? -9.233 -3.238 -6.742 1.00 92.75 231 THR A O 1
ATOM 1699 N N . SER A 1 232 ? -10.501 -4.468 -8.136 1.00 89.00 232 SER A N 1
ATOM 1700 C CA . SER A 1 232 ? -9.858 -3.973 -9.368 1.00 89.00 232 SER A CA 1
ATOM 1701 C C . SER A 1 232 ? -8.327 -4.044 -9.335 1.00 89.00 232 SER A C 1
ATOM 1703 O O . SER A 1 232 ? -7.632 -3.073 -9.627 1.00 89.00 232 SER A O 1
ATOM 1705 N N . GLY A 1 233 ? -7.780 -5.162 -8.859 1.00 85.50 233 GLY A N 1
ATOM 1706 C CA . GLY A 1 233 ? -6.342 -5.343 -8.715 1.00 85.50 233 GLY A CA 1
ATOM 1707 C C . GLY A 1 233 ? -5.980 -6.585 -7.893 1.00 85.50 233 GLY A C 1
ATOM 1708 O O . GLY A 1 233 ? -6.866 -7.383 -7.582 1.00 85.50 233 GLY A O 1
ATOM 1709 N N . PRO A 1 234 ? -4.700 -6.728 -7.509 1.00 85.38 234 PRO A N 1
ATOM 1710 C CA . PRO A 1 234 ? -3.662 -5.704 -7.601 1.00 85.38 234 PRO A CA 1
ATOM 1711 C C . PRO A 1 234 ? -3.020 -5.603 -9.003 1.00 85.38 234 PRO A C 1
ATOM 1713 O O . PRO A 1 234 ? -2.662 -6.627 -9.574 1.00 85.38 234 PRO A O 1
ATOM 1716 N N . PRO A 1 235 ? -2.804 -4.388 -9.546 1.00 84.38 235 PRO A N 1
ATOM 1717 C CA . PRO A 1 235 ? -2.096 -4.196 -10.819 1.00 84.38 235 PRO A CA 1
ATOM 1718 C C . PRO A 1 235 ? -0.602 -4.568 -10.792 1.00 84.38 235 PRO A C 1
ATOM 1720 O O . PRO A 1 235 ? 0.014 -4.571 -11.846 1.00 84.38 235 PRO A O 1
ATOM 1723 N N . HIS A 1 236 ? -0.013 -4.836 -9.618 1.00 93.69 236 HIS A N 1
ATOM 1724 C CA . HIS A 1 236 ? 1.410 -5.190 -9.474 1.00 93.69 236 HIS A CA 1
ATOM 1725 C C . HIS A 1 236 ? 1.652 -6.692 -9.268 1.00 93.69 236 HIS A C 1
ATOM 1727 O O . HIS A 1 236 ? 2.739 -7.082 -8.849 1.00 93.69 236 HIS A O 1
ATOM 1733 N N . ALA A 1 237 ? 0.647 -7.535 -9.500 1.00 90.25 237 ALA A N 1
ATOM 1734 C CA . ALA A 1 237 ? 0.956 -8.925 -9.797 1.00 90.25 237 ALA A CA 1
ATOM 1735 C C . ALA A 1 237 ? 1.522 -8.958 -11.232 1.00 90.25 237 ALA A C 1
ATOM 1737 O O . ALA A 1 237 ? 0.953 -8.276 -12.047 1.00 90.25 237 ALA A O 1
ATOM 1738 N N . GLU A 1 238 ? 2.572 -9.655 -11.621 1.00 91.56 238 GLU A N 1
ATOM 1739 C CA . GLU A 1 238 ? 3.073 -9.829 -12.995 1.00 91.56 238 GLU A CA 1
ATOM 1740 C C . GLU A 1 238 ? 3.664 -8.563 -13.638 1.00 91.56 238 GLU A C 1
ATOM 1742 O O . GLU A 1 238 ? 3.404 -8.231 -14.801 1.00 91.56 238 GLU A O 1
ATOM 1747 N N . LEU A 1 239 ? 4.536 -7.863 -12.903 1.00 95.38 239 LEU A N 1
ATOM 1748 C CA . LEU A 1 239 ? 5.271 -6.702 -13.421 1.00 95.38 239 LEU A CA 1
ATOM 1749 C C . LEU A 1 239 ? 6.123 -7.063 -14.639 1.00 95.38 239 LEU A C 1
ATOM 1751 O O . LEU A 1 239 ? 6.204 -6.274 -15.579 1.00 95.38 239 LEU A O 1
ATOM 1755 N N . ALA A 1 240 ? 6.734 -8.253 -14.650 1.00 95.44 240 ALA A N 1
ATOM 1756 C CA . ALA A 1 240 ? 7.580 -8.686 -15.757 1.00 95.44 240 ALA A CA 1
ATOM 1757 C C . ALA A 1 240 ? 6.770 -8.760 -17.059 1.00 95.44 240 ALA A C 1
ATOM 1759 O O . ALA A 1 240 ? 7.142 -8.132 -18.051 1.00 95.44 240 ALA A O 1
ATOM 1760 N N . LYS A 1 241 ? 5.606 -9.422 -17.039 1.00 93.94 241 LYS A N 1
ATOM 1761 C CA . LYS A 1 241 ? 4.704 -9.486 -18.200 1.00 93.94 241 LYS A CA 1
ATOM 1762 C C . LYS A 1 241 ? 4.162 -8.108 -18.575 1.00 93.94 241 LYS A C 1
ATOM 1764 O O . LYS A 1 241 ? 4.142 -7.755 -19.752 1.00 93.94 241 LYS A O 1
ATOM 1769 N N . GLY A 1 242 ? 3.792 -7.289 -17.588 1.00 93.50 242 GLY A N 1
ATOM 1770 C CA . GLY A 1 242 ? 3.283 -5.935 -17.824 1.00 93.50 242 GLY A CA 1
ATOM 1771 C C . GLY A 1 242 ? 4.294 -4.984 -18.480 1.00 93.50 242 GLY A C 1
ATOM 1772 O O . GLY A 1 242 ? 3.919 -4.122 -19.290 1.00 93.50 242 GLY A O 1
ATOM 1773 N N . CYS A 1 243 ? 5.582 -5.154 -18.178 1.00 95.75 243 CYS A N 1
ATOM 1774 C CA . CYS A 1 243 ? 6.650 -4.262 -18.620 1.00 95.75 243 CYS A CA 1
ATOM 1775 C C . CYS A 1 243 ? 7.407 -4.753 -19.864 1.00 95.75 243 CYS A C 1
ATOM 1777 O O . CYS A 1 243 ? 7.752 -3.930 -20.715 1.00 95.75 243 CYS A O 1
ATOM 1779 N N . LEU A 1 244 ? 7.653 -6.058 -20.017 1.00 94.81 244 LEU A N 1
ATOM 1780 C CA . LEU A 1 244 ? 8.692 -6.563 -20.929 1.00 94.81 244 LEU A CA 1
ATOM 1781 C C . LEU A 1 244 ? 8.283 -6.783 -22.394 1.00 94.81 244 LEU A C 1
ATOM 1783 O O . LEU A 1 244 ? 9.149 -7.095 -23.199 1.00 94.81 244 LEU A O 1
ATOM 1787 N N . ALA A 1 245 ? 7.024 -6.565 -22.796 1.00 89.75 245 ALA A N 1
ATOM 1788 C CA . ALA A 1 245 ? 6.601 -6.691 -24.208 1.00 89.75 245 ALA A CA 1
ATOM 1789 C C . ALA A 1 245 ? 7.032 -8.012 -24.883 1.00 89.75 245 ALA A C 1
ATOM 1791 O O . ALA A 1 245 ? 7.289 -8.052 -26.088 1.00 89.75 245 ALA A O 1
ATOM 1792 N N . ASN A 1 246 ? 7.102 -9.090 -24.097 1.00 91.94 246 ASN A N 1
ATOM 1793 C CA . ASN A 1 246 ? 7.485 -10.407 -24.579 1.00 91.94 246 ASN A CA 1
ATOM 1794 C C . ASN A 1 246 ? 6.392 -10.984 -25.497 1.00 91.94 246 ASN A C 1
ATOM 1796 O O . ASN A 1 246 ? 5.202 -10.789 -25.225 1.00 91.94 246 ASN A O 1
ATOM 1800 N N . PRO A 1 247 ? 6.764 -11.723 -26.560 1.00 93.19 247 PRO A N 1
ATOM 1801 C CA . PRO A 1 247 ? 5.789 -12.410 -27.401 1.00 93.19 247 PRO A CA 1
ATOM 1802 C C . PRO A 1 247 ? 4.911 -13.367 -26.585 1.00 93.19 247 PRO A C 1
ATOM 1804 O O . PRO A 1 247 ? 5.436 -14.240 -25.894 1.00 93.19 247 PRO A O 1
ATOM 1807 N N . GLY A 1 248 ? 3.589 -13.236 -26.704 1.00 90.38 248 GLY A N 1
ATOM 1808 C CA . GLY A 1 248 ? 2.607 -14.046 -25.973 1.00 90.38 248 GLY A CA 1
ATOM 1809 C C . GLY A 1 248 ? 2.067 -13.408 -24.688 1.00 90.38 248 GLY A C 1
ATOM 1810 O O . GLY A 1 248 ? 1.045 -13.873 -24.181 1.00 90.38 248 GLY A O 1
ATOM 1811 N N . ASP A 1 249 ? 2.688 -12.330 -24.199 1.00 90.81 249 ASP A N 1
ATOM 1812 C CA . ASP A 1 249 ? 2.245 -11.592 -23.010 1.00 90.81 249 ASP A CA 1
ATOM 1813 C C . ASP A 1 249 ? 1.476 -10.306 -23.366 1.00 90.81 249 ASP A C 1
ATOM 1815 O O . ASP A 1 249 ? 1.221 -9.465 -22.502 1.00 90.81 249 ASP A O 1
ATOM 1819 N N . GLU A 1 250 ? 1.069 -10.118 -24.629 1.00 90.38 250 GLU A N 1
ATOM 1820 C CA . GLU A 1 250 ? 0.486 -8.857 -25.113 1.00 90.38 250 GLU A CA 1
ATOM 1821 C C . GLU A 1 250 ? -0.766 -8.443 -24.329 1.00 90.38 250 GLU A C 1
ATOM 1823 O O . GLU A 1 250 ? -1.036 -7.253 -24.159 1.00 90.38 250 GLU A O 1
ATOM 1828 N N . ALA A 1 251 ? -1.519 -9.421 -23.818 1.00 87.69 251 ALA A N 1
ATOM 1829 C CA . ALA A 1 251 ? -2.709 -9.188 -23.012 1.00 87.69 251 ALA A CA 1
ATOM 1830 C C . ALA A 1 251 ? -2.406 -8.550 -21.645 1.00 87.69 251 ALA A C 1
ATOM 1832 O O . ALA A 1 251 ? -3.291 -7.884 -21.106 1.00 87.69 251 ALA A O 1
ATOM 1833 N N . TYR A 1 252 ? -1.196 -8.732 -21.109 1.00 88.44 252 TYR A N 1
ATOM 1834 C CA . TYR A 1 252 ? -0.774 -8.231 -19.797 1.00 88.44 252 TYR A CA 1
ATOM 1835 C C . TYR A 1 252 ? -0.117 -6.852 -19.867 1.00 88.44 252 TYR A C 1
ATOM 1837 O O . TYR A 1 252 ? 0.082 -6.222 -18.829 1.00 88.44 252 TYR A O 1
ATOM 1845 N N . LEU A 1 253 ? 0.223 -6.367 -21.068 1.00 91.06 253 LEU A N 1
ATOM 1846 C CA . LEU A 1 253 ? 1.020 -5.154 -21.213 1.00 91.06 253 LEU A CA 1
ATOM 1847 C C . LEU A 1 253 ? 0.349 -3.944 -20.582 1.00 91.06 253 LEU A C 1
ATOM 1849 O O . LEU A 1 253 ? -0.778 -3.565 -20.910 1.00 91.06 253 LEU A O 1
ATOM 1853 N N . PHE A 1 254 ? 1.106 -3.282 -19.713 1.00 91.25 254 PHE A N 1
ATOM 1854 C CA . PHE A 1 254 ? 0.652 -2.059 -19.091 1.00 91.25 254 PHE A CA 1
ATOM 1855 C C . PHE A 1 254 ? 0.521 -0.942 -20.130 1.00 91.25 254 PHE A C 1
ATOM 1857 O O . PHE A 1 254 ? 1.430 -0.737 -20.943 1.00 91.25 254 PHE A O 1
ATOM 1864 N N . PRO A 1 255 ? -0.569 -0.152 -20.085 1.00 89.88 255 PRO A N 1
ATOM 1865 C CA . PRO A 1 255 ? -0.655 1.059 -20.884 1.00 89.88 255 PRO A CA 1
ATOM 1866 C C . PRO A 1 255 ? 0.441 2.047 -20.463 1.00 89.88 255 PRO A C 1
ATOM 1868 O O . PRO A 1 255 ? 0.911 2.027 -19.323 1.00 89.88 255 PRO A O 1
ATOM 1871 N N . GLY A 1 256 ? 0.816 2.966 -21.358 1.00 88.62 256 GLY A N 1
ATOM 1872 C CA . GLY A 1 256 ? 1.953 3.875 -21.143 1.00 88.62 256 GLY A CA 1
ATOM 1873 C C . GLY A 1 256 ? 1.914 4.653 -19.820 1.00 88.62 256 GLY A C 1
ATOM 1874 O O . GLY A 1 256 ? 2.937 4.793 -19.160 1.00 88.62 256 GLY A O 1
ATOM 1875 N N . SER A 1 257 ? 0.735 5.090 -19.367 1.00 88.31 257 SER A N 1
ATOM 1876 C CA . SER A 1 257 ? 0.591 5.772 -18.073 1.00 88.31 257 SER A CA 1
ATOM 1877 C C . SER A 1 257 ? 0.849 4.859 -16.870 1.00 88.31 257 SER A C 1
ATOM 1879 O O . SER A 1 257 ? 1.371 5.322 -15.863 1.00 88.31 257 SER A O 1
ATOM 1881 N N . ALA A 1 258 ? 0.496 3.572 -16.950 1.00 89.75 258 ALA A N 1
ATOM 1882 C CA . ALA A 1 258 ? 0.799 2.610 -15.892 1.00 89.75 258 ALA A CA 1
ATOM 1883 C C . ALA A 1 258 ? 2.295 2.263 -15.881 1.00 89.75 258 ALA A C 1
ATOM 1885 O O . ALA A 1 258 ? 2.894 2.228 -14.810 1.00 89.75 258 ALA A O 1
ATOM 1886 N N . ARG A 1 259 ? 2.928 2.138 -17.056 1.00 93.31 259 ARG A N 1
ATOM 1887 C CA . ARG A 1 259 ? 4.387 1.959 -17.163 1.00 93.31 259 ARG A CA 1
ATOM 1888 C C . ARG A 1 259 ? 5.159 3.097 -16.499 1.00 93.31 259 ARG A C 1
ATOM 1890 O O . ARG A 1 259 ? 6.023 2.829 -15.679 1.00 93.31 259 ARG A O 1
ATOM 1897 N N . GLN A 1 260 ? 4.761 4.348 -16.738 1.00 93.00 260 GLN A N 1
ATOM 1898 C CA . GLN A 1 260 ? 5.359 5.519 -16.077 1.00 93.00 260 GLN A CA 1
ATOM 1899 C C . GLN A 1 260 ? 5.203 5.503 -14.548 1.00 93.00 260 GLN A C 1
ATOM 1901 O O . GLN A 1 260 ? 6.069 5.995 -13.822 1.00 93.00 260 GLN A O 1
ATOM 1906 N N . VAL A 1 261 ? 4.096 4.951 -14.038 1.00 92.62 261 VAL A N 1
ATOM 1907 C CA . VAL A 1 261 ? 3.903 4.769 -12.593 1.00 92.62 261 VAL A CA 1
ATOM 1908 C C . VAL A 1 261 ? 4.892 3.736 -12.050 1.00 92.62 261 VAL A C 1
ATOM 1910 O O . VAL A 1 261 ? 5.550 4.022 -11.050 1.00 92.62 261 VAL A O 1
ATOM 1913 N N . ILE A 1 262 ? 5.046 2.593 -12.728 1.00 95.94 262 ILE A N 1
ATOM 1914 C CA . ILE A 1 262 ? 6.027 1.561 -12.358 1.00 95.94 262 ILE A CA 1
ATOM 1915 C C . ILE A 1 262 ? 7.455 2.104 -12.449 1.00 95.94 262 ILE A C 1
ATOM 1917 O O . ILE A 1 262 ? 8.215 1.969 -11.498 1.00 95.94 262 ILE A O 1
ATOM 1921 N N . ASP A 1 263 ? 7.811 2.813 -13.515 1.00 97.06 263 ASP A N 1
ATOM 1922 C CA . ASP A 1 263 ? 9.119 3.465 -13.661 1.00 97.06 263 ASP A CA 1
ATOM 1923 C C . ASP A 1 263 ? 9.434 4.393 -12.488 1.00 97.06 263 ASP A C 1
ATOM 1925 O O . ASP A 1 263 ? 10.550 4.424 -11.970 1.00 97.06 263 ASP A O 1
ATOM 1929 N N . GLY A 1 264 ? 8.421 5.110 -12.001 1.00 96.56 264 GLY A N 1
ATOM 1930 C CA . GLY A 1 264 ? 8.550 5.953 -10.825 1.00 96.56 264 GLY A CA 1
ATOM 1931 C C . GLY A 1 264 ? 8.929 5.219 -9.540 1.00 96.56 264 GLY A C 1
ATOM 1932 O O . GLY A 1 264 ? 9.530 5.837 -8.658 1.00 96.56 264 GLY A O 1
ATOM 1933 N N . SER A 1 265 ? 8.595 3.934 -9.429 1.00 97.19 265 SER A N 1
ATOM 1934 C CA . SER A 1 265 ? 9.011 3.084 -8.308 1.00 97.19 265 SER A CA 1
ATOM 1935 C C . SER A 1 265 ? 10.476 2.639 -8.405 1.00 97.19 265 SER A C 1
ATOM 1937 O O . SER A 1 265 ? 11.074 2.289 -7.394 1.00 97.19 265 SER A O 1
ATOM 1939 N N . TYR A 1 266 ? 11.081 2.747 -9.592 1.00 97.75 266 TYR A N 1
ATOM 1940 C CA . TYR A 1 266 ? 12.508 2.518 -9.847 1.00 97.75 266 TYR A CA 1
ATOM 1941 C C . TYR A 1 266 ? 13.294 3.834 -9.977 1.00 97.75 266 TYR A C 1
ATOM 1943 O O . TYR A 1 266 ? 14.328 3.898 -10.632 1.00 97.75 266 TYR A O 1
ATOM 1951 N N . GLY A 1 267 ? 12.773 4.926 -9.409 1.00 96.56 267 GLY A N 1
ATOM 1952 C CA . GLY A 1 267 ? 13.469 6.212 -9.341 1.00 96.56 267 GLY A CA 1
ATOM 1953 C C . GLY A 1 267 ? 13.546 6.986 -10.660 1.00 96.56 267 GLY A C 1
ATOM 1954 O O . GLY A 1 267 ? 14.020 8.126 -10.674 1.00 96.56 267 GLY A O 1
ATOM 1955 N N . ALA A 1 268 ? 13.008 6.440 -11.750 1.00 95.88 268 ALA A N 1
ATOM 1956 C CA . ALA A 1 268 ? 13.008 7.076 -13.059 1.00 95.88 268 ALA A CA 1
ATOM 1957 C C . ALA A 1 268 ? 12.096 8.319 -13.119 1.00 95.88 268 ALA A C 1
ATOM 1959 O O . ALA A 1 268 ? 11.144 8.496 -12.337 1.00 95.88 268 ALA A O 1
ATOM 1960 N N . ARG A 1 269 ? 12.409 9.227 -14.053 1.00 88.00 269 ARG A N 1
ATOM 1961 C CA . ARG A 1 269 ? 11.718 10.507 -14.263 1.00 88.00 269 ARG A CA 1
ATOM 1962 C C . ARG A 1 269 ? 11.292 10.629 -15.729 1.00 88.00 269 ARG A C 1
ATOM 1964 O O . ARG A 1 269 ? 12.103 10.482 -16.630 1.00 88.00 269 ARG A O 1
ATOM 1971 N N . GLY A 1 270 ? 10.019 10.951 -15.965 1.00 77.31 270 GLY A N 1
ATOM 1972 C CA . GLY A 1 270 ? 9.475 11.083 -17.320 1.00 77.31 270 GLY A CA 1
ATOM 1973 C C . GLY A 1 270 ? 9.110 9.737 -17.952 1.00 77.31 270 GLY A C 1
ATOM 1974 O O . GLY A 1 270 ? 8.644 8.841 -17.257 1.00 77.31 270 GLY A O 1
ATOM 1975 N N . ALA A 1 271 ? 9.266 9.634 -19.273 1.00 76.31 271 ALA A N 1
ATOM 1976 C CA . ALA A 1 271 ? 8.926 8.440 -20.058 1.00 76.31 271 ALA A CA 1
ATOM 1977 C C . ALA A 1 271 ? 10.112 7.473 -20.251 1.00 76.31 271 ALA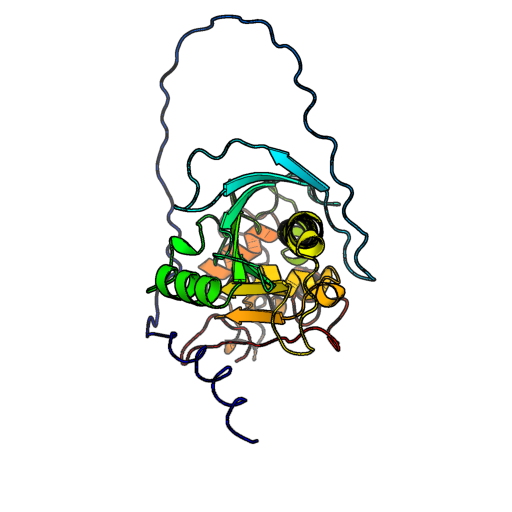 A C 1
ATOM 1979 O O . ALA A 1 271 ? 9.994 6.493 -20.982 1.00 76.31 271 ALA A O 1
ATOM 1980 N N . GLU A 1 272 ? 11.251 7.767 -19.628 1.00 83.75 272 GLU A N 1
ATOM 1981 C CA . GLU A 1 272 ? 12.475 6.978 -19.714 1.00 83.75 272 GLU A CA 1
ATOM 1982 C C . GLU A 1 272 ? 12.640 6.217 -18.400 1.00 83.75 272 GLU A C 1
ATOM 1984 O O . GLU A 1 272 ? 13.075 6.777 -17.397 1.00 83.75 272 GLU A O 1
ATOM 1989 N N . GLY A 1 273 ? 12.226 4.953 -18.391 1.00 94.81 273 GLY A N 1
ATOM 1990 C CA . GLY A 1 273 ? 12.363 4.048 -17.257 1.00 94.81 273 GLY A CA 1
ATOM 1991 C C . GLY A 1 273 ? 12.276 2.590 -17.706 1.00 94.81 273 GLY A C 1
ATOM 1992 O O . GLY A 1 273 ? 11.914 2.328 -18.860 1.00 94.81 273 GLY A O 1
ATOM 1993 N N . PRO A 1 274 ? 12.641 1.639 -16.834 1.00 96.94 274 PRO A N 1
ATOM 1994 C CA . PRO A 1 274 ? 12.820 0.242 -17.219 1.00 96.94 274 PRO A CA 1
ATOM 1995 C C . PRO A 1 274 ? 11.539 -0.413 -17.756 1.00 96.94 274 PRO A C 1
ATOM 1997 O O . PRO A 1 274 ? 11.589 -1.235 -18.666 1.00 96.94 274 PRO A O 1
ATOM 2000 N N . CYS A 1 275 ? 10.369 -0.024 -17.254 1.00 96.56 275 CYS A N 1
ATOM 2001 C CA . CYS A 1 275 ? 9.080 -0.519 -17.714 1.00 96.56 275 CYS A CA 1
ATOM 2002 C C . CYS A 1 275 ? 8.630 0.158 -19.015 1.00 96.56 275 CYS A C 1
ATOM 2004 O O . CYS A 1 275 ? 8.195 -0.526 -19.943 1.00 96.56 275 CYS A O 1
ATOM 2006 N N . SER A 1 276 ? 8.750 1.488 -19.135 1.00 95.62 276 SER A N 1
ATOM 2007 C CA . SER A 1 276 ? 8.419 2.185 -20.394 1.00 95.62 276 SER A CA 1
ATOM 2008 C C . SER A 1 276 ? 9.340 1.789 -21.546 1.00 95.62 276 SER A C 1
ATOM 2010 O O . SER A 1 276 ? 8.881 1.716 -22.686 1.00 95.62 276 SER A O 1
ATOM 2012 N N . GLY A 1 277 ? 10.611 1.505 -21.250 1.00 95.69 277 GLY A N 1
ATOM 2013 C CA . GLY A 1 277 ? 11.609 1.042 -22.211 1.00 95.69 277 GLY A CA 1
ATOM 2014 C C . GLY A 1 277 ? 11.580 -0.462 -22.488 1.00 95.69 277 GLY A C 1
ATOM 2015 O O . GLY A 1 277 ? 12.322 -0.907 -23.359 1.00 95.69 277 GLY A O 1
ATOM 2016 N N . SER A 1 278 ? 10.745 -1.232 -21.775 1.00 95.75 278 SER A N 1
ATOM 2017 C CA . SER A 1 278 ? 10.735 -2.702 -21.825 1.00 95.75 278 SER A CA 1
ATOM 2018 C C . SER A 1 278 ? 12.144 -3.295 -21.661 1.00 95.75 278 SER A C 1
ATOM 2020 O O . SER A 1 278 ? 12.565 -4.171 -22.414 1.00 95.75 278 SER A O 1
ATOM 2022 N N . ASP A 1 279 ? 12.892 -2.777 -20.685 1.00 96.50 279 ASP A N 1
ATOM 2023 C CA . ASP A 1 279 ? 14.277 -3.154 -20.431 1.00 96.50 279 ASP A CA 1
ATOM 2024 C C . ASP A 1 279 ? 14.358 -4.550 -19.800 1.00 96.50 279 ASP A C 1
ATOM 2026 O O . ASP A 1 279 ? 14.083 -4.748 -18.614 1.00 96.50 279 ASP A O 1
ATOM 2030 N N . ALA A 1 280 ? 14.774 -5.530 -20.603 1.00 97.00 280 ALA A N 1
ATOM 2031 C CA . ALA A 1 280 ? 14.938 -6.915 -20.175 1.00 97.00 280 ALA A CA 1
ATOM 2032 C C . ALA A 1 280 ? 15.963 -7.092 -19.041 1.00 97.00 280 ALA A C 1
ATOM 2034 O O . ALA A 1 280 ? 15.885 -8.077 -18.307 1.00 97.00 280 ALA A O 1
ATOM 2035 N N . ALA A 1 281 ? 16.892 -6.148 -18.839 1.00 97.12 281 ALA A N 1
ATOM 2036 C CA . ALA A 1 281 ? 17.825 -6.204 -17.714 1.00 97.12 281 ALA A CA 1
ATOM 2037 C C . ALA A 1 281 ? 17.113 -6.084 -16.353 1.00 97.12 281 ALA A C 1
ATOM 2039 O O . ALA A 1 281 ? 17.634 -6.564 -15.346 1.00 97.12 281 ALA A O 1
ATOM 2040 N N . PHE A 1 282 ? 15.909 -5.501 -16.323 1.00 97.56 282 PHE A N 1
ATOM 2041 C CA . PHE A 1 282 ? 15.092 -5.362 -15.118 1.00 97.56 282 PHE A CA 1
ATOM 2042 C C . PHE A 1 282 ? 14.177 -6.555 -14.843 1.00 97.56 282 PHE A C 1
ATOM 2044 O O . PHE A 1 282 ? 13.514 -6.554 -13.807 1.00 97.56 282 PHE A O 1
ATOM 2051 N N . GLN A 1 283 ? 14.157 -7.592 -15.690 1.00 97.12 283 GLN A N 1
ATOM 2052 C CA . GLN A 1 283 ? 13.314 -8.769 -15.461 1.00 97.12 283 GLN A CA 1
ATOM 2053 C C . GLN A 1 283 ? 13.460 -9.359 -14.045 1.00 97.12 283 GLN A C 1
ATOM 2055 O O . GLN A 1 283 ? 12.430 -9.517 -13.389 1.00 97.12 283 GLN A O 1
ATOM 2060 N N . PRO A 1 284 ? 14.675 -9.590 -13.502 1.00 97.19 284 PRO A N 1
ATOM 2061 C CA . PRO A 1 284 ? 14.806 -10.120 -12.144 1.00 97.19 284 PRO A CA 1
ATOM 2062 C C . PRO A 1 284 ? 14.236 -9.181 -11.072 1.00 97.19 284 PRO A C 1
ATOM 2064 O O . PRO A 1 284 ? 13.692 -9.642 -10.072 1.00 97.19 284 PRO A O 1
ATOM 2067 N N . SER A 1 285 ? 14.341 -7.862 -11.269 1.00 97.62 285 SER A N 1
ATOM 2068 C CA . SER A 1 285 ? 13.744 -6.873 -10.363 1.00 97.62 285 SER A CA 1
ATOM 2069 C C . SER A 1 285 ? 12.220 -6.886 -10.458 1.00 97.62 285 SER A C 1
ATOM 2071 O O . SER A 1 285 ? 11.553 -6.878 -9.430 1.00 97.62 285 SER A O 1
ATOM 2073 N N . PHE A 1 286 ? 11.658 -6.969 -11.666 1.00 97.44 286 PHE A N 1
ATOM 2074 C CA . PHE A 1 286 ? 10.213 -7.076 -11.852 1.00 97.44 286 PHE A CA 1
ATOM 2075 C C . PHE A 1 286 ? 9.650 -8.355 -11.230 1.00 97.44 286 PHE A C 1
ATOM 2077 O O . PHE A 1 286 ? 8.643 -8.282 -10.538 1.00 97.44 286 PHE A O 1
ATOM 2084 N N . GLU A 1 287 ? 10.296 -9.507 -11.416 1.00 96.25 287 GLU A N 1
ATOM 2085 C CA . GLU A 1 287 ? 9.879 -10.780 -10.807 1.00 96.25 287 GLU A CA 1
ATOM 2086 C C . GLU A 1 287 ? 9.972 -10.737 -9.276 1.00 96.25 287 GLU A C 1
ATOM 2088 O O . GLU A 1 287 ? 9.040 -11.160 -8.590 1.00 96.25 287 GLU A O 1
ATOM 2093 N N . ARG A 1 288 ? 11.061 -10.173 -8.733 1.00 96.69 288 ARG A N 1
ATOM 2094 C CA . ARG A 1 288 ? 11.238 -9.967 -7.287 1.00 96.69 288 ARG A CA 1
ATOM 2095 C C . ARG A 1 288 ? 10.181 -9.036 -6.703 1.00 96.69 288 ARG A C 1
ATOM 2097 O O . ARG A 1 288 ? 9.770 -9.234 -5.571 1.00 96.69 288 ARG A O 1
ATOM 2104 N N . ASP A 1 289 ? 9.781 -8.005 -7.438 1.00 97.50 289 ASP A N 1
ATOM 2105 C CA . ASP A 1 289 ? 8.857 -7.004 -6.916 1.00 97.50 289 ASP A CA 1
ATOM 2106 C C . ASP A 1 289 ? 7.390 -7.307 -7.263 1.00 97.50 289 ASP A C 1
ATOM 2108 O O . ASP A 1 289 ? 6.507 -6.544 -6.875 1.00 97.50 289 ASP A O 1
ATOM 2112 N N . SER A 1 290 ? 7.104 -8.386 -7.994 1.00 96.88 290 SER A N 1
ATOM 2113 C CA . SER A 1 290 ? 5.739 -8.781 -8.358 1.00 96.88 290 SER A CA 1
ATOM 2114 C C . SER A 1 290 ? 5.025 -9.466 -7.194 1.00 96.88 290 SER A C 1
ATOM 2116 O O . SER A 1 290 ? 5.611 -10.253 -6.453 1.00 96.88 290 SER A O 1
ATOM 2118 N N . ILE A 1 291 ? 3.734 -9.186 -7.027 1.00 95.38 291 ILE A N 1
ATOM 2119 C CA . ILE A 1 291 ? 2.939 -9.675 -5.890 1.00 95.38 291 ILE A CA 1
ATOM 2120 C C . ILE A 1 291 ? 2.834 -11.203 -5.830 1.00 95.38 291 ILE A C 1
ATOM 2122 O O . ILE A 1 291 ? 2.783 -11.751 -4.741 1.00 95.38 291 ILE A O 1
ATOM 2126 N N . GLU A 1 292 ? 2.792 -11.887 -6.960 1.00 91.31 292 GLU A N 1
ATOM 2127 C CA . GLU A 1 292 ? 2.518 -13.316 -7.177 1.00 91.31 292 GLU A CA 1
ATOM 2128 C C . GLU A 1 292 ? 3.768 -14.192 -7.306 1.00 91.31 292 GLU A C 1
ATOM 2130 O O . GLU A 1 292 ? 3.659 -15.405 -7.142 1.00 91.31 292 GLU A O 1
ATOM 2135 N N . THR A 1 293 ? 4.935 -13.599 -7.577 1.00 91.06 293 THR A N 1
ATOM 2136 C CA . THR A 1 293 ? 6.212 -14.331 -7.658 1.00 91.06 293 THR A CA 1
ATOM 2137 C C . THR A 1 293 ? 7.250 -13.884 -6.635 1.00 91.06 293 THR A C 1
ATOM 2139 O O . THR A 1 293 ? 8.118 -14.677 -6.279 1.00 91.06 293 THR A O 1
ATOM 2142 N N . GLY A 1 294 ? 7.200 -12.627 -6.193 1.00 91.75 294 GLY A N 1
ATOM 2143 C CA . GLY A 1 294 ? 8.223 -12.001 -5.354 1.00 91.75 294 GLY A CA 1
ATOM 2144 C C . GLY A 1 294 ? 7.987 -12.089 -3.845 1.00 91.75 294 GLY A C 1
ATOM 2145 O O . GLY A 1 294 ? 8.897 -11.828 -3.057 1.00 91.75 294 GLY A O 1
ATOM 2146 N N . GLY A 1 295 ? 6.772 -12.455 -3.439 1.00 91.12 295 GLY A N 1
ATOM 2147 C CA . GLY A 1 295 ? 6.368 -12.563 -2.042 1.00 91.12 295 GLY A CA 1
ATOM 2148 C C . GLY A 1 295 ? 7.031 -13.733 -1.320 1.00 91.12 295 GLY A C 1
ATOM 2149 O O . GLY A 1 295 ? 7.398 -14.738 -1.929 1.00 91.12 295 GLY A O 1
ATOM 2150 N N . SER A 1 296 ? 7.164 -13.611 0.001 1.00 88.75 296 SER A N 1
ATOM 2151 C CA . SER A 1 296 ? 7.703 -14.681 0.848 1.00 88.75 296 SER A CA 1
ATOM 2152 C C . SER A 1 296 ? 6.648 -15.717 1.242 1.00 88.75 296 SER A C 1
ATOM 2154 O O . SER A 1 296 ? 7.016 -16.841 1.582 1.00 88.75 296 SER A O 1
ATOM 2156 N N . ASP A 1 297 ? 5.357 -15.368 1.180 1.00 86.50 297 ASP A N 1
ATOM 2157 C CA . ASP A 1 297 ? 4.267 -16.253 1.583 1.00 86.50 297 ASP A CA 1
ATOM 2158 C C . ASP A 1 297 ? 2.974 -16.045 0.771 1.00 86.50 297 ASP A C 1
ATOM 2160 O O . ASP A 1 297 ? 2.537 -14.926 0.484 1.00 86.50 297 ASP A O 1
ATOM 2164 N N . TYR A 1 298 ? 2.340 -17.171 0.447 1.00 91.56 298 TYR A N 1
ATOM 2165 C CA . TYR A 1 298 ? 1.078 -17.294 -0.289 1.00 91.56 298 TYR A CA 1
ATOM 2166 C C . TYR A 1 298 ? 0.085 -18.245 0.391 1.00 91.56 298 TYR A C 1
ATOM 2168 O O . TYR A 1 298 ? -0.964 -18.565 -0.176 1.00 91.56 298 TYR A O 1
ATOM 2176 N N . GLN A 1 299 ? 0.416 -18.741 1.583 1.00 92.31 299 GLN A N 1
ATOM 2177 C CA . GLN A 1 299 ? -0.417 -19.646 2.353 1.00 92.31 299 GLN A CA 1
ATOM 2178 C C . GLN A 1 299 ? -1.004 -18.894 3.536 1.00 92.31 299 GLN A C 1
ATOM 2180 O O . GLN A 1 299 ? -0.345 -18.665 4.539 1.00 92.31 299 GLN A O 1
ATOM 2185 N N . TYR A 1 300 ? -2.287 -18.556 3.438 1.00 92.50 300 TYR A N 1
ATOM 2186 C CA . TYR A 1 300 ? -2.964 -17.785 4.474 1.00 92.50 300 TYR A CA 1
ATOM 2187 C C . TYR A 1 300 ? -4.034 -18.634 5.169 1.00 92.50 300 TYR A C 1
ATOM 2189 O O . TYR A 1 300 ? -5.210 -18.548 4.812 1.00 92.50 300 TYR A O 1
ATOM 2197 N N . PRO A 1 301 ? -3.657 -19.513 6.117 1.00 91.06 301 PRO A N 1
ATOM 2198 C CA . PRO A 1 301 ? -4.619 -20.387 6.786 1.00 91.06 301 PRO A CA 1
ATOM 2199 C C . PRO A 1 301 ? -5.647 -19.600 7.610 1.00 91.06 301 PRO A C 1
ATOM 2201 O O . PRO A 1 301 ? -6.811 -19.990 7.651 1.00 91.06 301 PRO A O 1
ATOM 2204 N N . GLU A 1 302 ? -5.229 -18.474 8.196 1.00 90.56 302 GLU A N 1
ATOM 2205 C CA . GLU A 1 302 ? -6.066 -17.647 9.075 1.00 90.56 302 GLU A CA 1
ATOM 2206 C C . GLU A 1 302 ? -6.569 -16.354 8.402 1.00 90.56 302 GLU A C 1
ATOM 2208 O O . GLU A 1 302 ? -7.516 -15.739 8.886 1.00 90.56 302 GLU A O 1
ATOM 2213 N N . THR A 1 303 ? -6.014 -15.961 7.246 1.00 94.38 303 THR A N 1
ATOM 2214 C CA . THR A 1 303 ? -6.474 -14.778 6.496 1.00 94.38 303 THR A CA 1
ATOM 2215 C C . THR A 1 303 ? -7.321 -15.167 5.299 1.00 94.38 303 THR A C 1
ATOM 2217 O O . THR A 1 303 ? -6.882 -15.850 4.371 1.00 94.38 303 THR A O 1
ATOM 2220 N N . ARG A 1 304 ? -8.526 -14.611 5.218 1.00 95.50 304 ARG A N 1
ATOM 2221 C CA . ARG A 1 304 ? -9.363 -14.733 4.026 1.00 95.50 304 ARG A CA 1
ATOM 2222 C C . ARG A 1 304 ? -8.964 -13.711 2.964 1.00 95.50 304 ARG A C 1
ATOM 2224 O O . ARG A 1 304 ? -9.201 -12.516 3.126 1.00 95.50 304 ARG A O 1
ATOM 2231 N N . VAL A 1 305 ? -8.491 -14.174 1.812 1.00 95.00 305 VAL A N 1
ATOM 2232 C CA . VAL A 1 305 ? -8.274 -13.309 0.640 1.00 95.00 305 VAL A CA 1
ATOM 2233 C C . VAL A 1 305 ? -9.465 -13.406 -0.315 1.00 95.00 305 VAL A C 1
ATOM 2235 O O . VAL A 1 305 ? -9.852 -14.497 -0.732 1.00 95.00 305 VAL A O 1
ATOM 2238 N N . HIS A 1 306 ? -10.081 -12.270 -0.652 1.00 94.50 306 HIS A N 1
ATOM 2239 C CA . HIS A 1 306 ? -11.260 -12.223 -1.521 1.00 94.50 306 HIS A CA 1
ATOM 2240 C C . HIS A 1 306 ? -11.155 -11.131 -2.587 1.00 94.50 306 HIS A C 1
ATOM 2242 O O . HIS A 1 306 ? -11.400 -9.956 -2.318 1.00 94.50 306 HIS A O 1
ATOM 2248 N N . PHE A 1 307 ? -10.837 -11.535 -3.814 1.00 92.44 307 PHE A N 1
ATOM 2249 C CA . PHE A 1 307 ? -10.757 -10.634 -4.960 1.00 92.44 307 PHE A CA 1
ATOM 2250 C C . PHE A 1 307 ? -12.145 -10.260 -5.478 1.00 92.44 307 PHE A C 1
ATOM 2252 O O . PHE A 1 307 ? -12.987 -11.129 -5.712 1.00 92.44 307 PHE A O 1
ATOM 2259 N N . ILE A 1 308 ? -12.359 -8.967 -5.718 1.00 90.88 308 ILE A N 1
ATOM 2260 C CA . ILE A 1 308 ? -13.553 -8.451 -6.389 1.00 90.88 308 ILE A CA 1
ATOM 2261 C C . ILE A 1 308 ? -13.117 -7.797 -7.694 1.00 90.88 308 ILE A C 1
ATOM 2263 O O . ILE A 1 308 ? -12.439 -6.768 -7.701 1.00 90.88 308 ILE A O 1
ATOM 2267 N N . VAL A 1 309 ? -13.535 -8.391 -8.806 1.00 86.06 309 VAL A N 1
ATOM 2268 C CA . VAL A 1 309 ? -13.201 -7.925 -10.152 1.00 86.06 309 VAL A CA 1
ATOM 2269 C C . VAL A 1 309 ? -14.494 -7.647 -10.907 1.00 86.06 309 VAL A C 1
ATOM 2271 O O . VAL A 1 309 ? -15.391 -8.490 -10.947 1.00 86.06 309 VAL A O 1
ATOM 2274 N N . SER A 1 310 ? -14.610 -6.448 -11.478 1.00 80.88 310 SER A N 1
ATOM 2275 C CA . SER A 1 310 ? -15.751 -6.094 -12.325 1.00 80.88 310 SER A CA 1
ATOM 2276 C C . SER A 1 310 ? -15.610 -6.738 -13.708 1.00 80.88 310 SER A C 1
ATOM 2278 O O . SER A 1 310 ? -14.497 -6.814 -14.229 1.00 80.88 310 SER A O 1
ATOM 2280 N N . PRO A 1 311 ? -16.713 -7.115 -14.381 1.00 77.00 311 PRO A N 1
ATOM 2281 C CA . PRO A 1 311 ? -16.675 -7.368 -15.817 1.00 77.00 311 PRO A CA 1
ATOM 2282 C C . PRO A 1 311 ? -16.072 -6.166 -16.562 1.00 77.00 311 PRO A C 1
ATOM 2284 O O . PRO A 1 311 ? -16.480 -5.028 -16.324 1.00 77.00 311 PRO A O 1
ATOM 2287 N N . GLY A 1 312 ? -15.104 -6.420 -17.449 1.00 72.00 312 GLY A N 1
ATOM 2288 C CA . GLY A 1 312 ? -14.411 -5.381 -18.223 1.00 72.00 312 GLY A CA 1
ATOM 2289 C C . GLY A 1 312 ? -13.329 -4.615 -17.454 1.00 72.00 312 GLY A C 1
ATOM 2290 O O . GLY A 1 312 ? -12.846 -3.599 -17.948 1.00 72.00 312 GLY A O 1
ATOM 2291 N N . ASP A 1 313 ? -12.958 -5.067 -16.255 1.00 71.44 313 ASP A N 1
ATOM 2292 C CA . ASP A 1 313 ? -11.830 -4.499 -15.528 1.00 71.44 313 ASP A CA 1
ATOM 2293 C C . ASP A 1 313 ? -10.502 -4.948 -16.139 1.00 71.44 313 ASP A C 1
ATOM 2295 O O . ASP A 1 313 ? -10.059 -6.084 -15.989 1.00 71.44 313 ASP A O 1
ATOM 2299 N N . GLU A 1 314 ? -9.865 -4.024 -16.844 1.00 67.06 314 GLU A N 1
ATOM 2300 C CA . GLU A 1 314 ? -8.593 -4.253 -17.514 1.00 67.06 314 GLU A CA 1
ATOM 2301 C C . GLU A 1 314 ? -7.373 -4.079 -16.605 1.00 67.06 314 GLU A C 1
ATOM 2303 O O . GLU A 1 314 ? -6.254 -4.307 -17.058 1.00 67.06 314 GLU A O 1
ATOM 2308 N N . THR A 1 315 ? -7.575 -3.656 -15.354 1.00 63.38 315 THR A N 1
ATOM 2309 C CA . THR A 1 315 ? -6.494 -3.279 -14.430 1.00 63.38 315 THR A CA 1
ATOM 2310 C C . THR A 1 315 ? -6.017 -4.423 -13.538 1.00 63.38 315 THR A C 1
ATOM 2312 O O . THR A 1 315 ? -5.065 -4.255 -12.775 1.00 63.38 315 THR A O 1
ATOM 2315 N N . VAL A 1 316 ? -6.660 -5.587 -13.633 1.00 60.53 316 VAL A N 1
ATOM 2316 C CA . VAL A 1 316 ? -6.277 -6.799 -12.905 1.00 60.53 316 VAL A CA 1
ATOM 2317 C C . VAL A 1 316 ? -5.351 -7.636 -13.782 1.00 60.53 316 VAL A C 1
ATOM 2319 O O . VAL A 1 316 ? -5.691 -7.936 -14.923 1.00 60.53 316 VAL A O 1
ATOM 2322 N N . ALA A 1 317 ? -4.207 -8.057 -13.236 1.00 50.31 317 ALA A N 1
ATOM 2323 C CA . ALA A 1 317 ? -3.245 -8.926 -13.924 1.00 50.31 317 ALA A CA 1
ATOM 2324 C C . ALA A 1 317 ? -3.740 -10.375 -14.124 1.00 50.31 317 ALA A C 1
ATOM 2326 O O . ALA A 1 317 ? -3.027 -11.209 -14.667 1.00 50.31 317 ALA A O 1
ATOM 2327 N N . VAL A 1 318 ? -4.969 -10.690 -13.704 1.00 42.19 318 VAL A N 1
ATOM 2328 C CA . VAL A 1 318 ? -5.619 -11.973 -13.982 1.00 42.19 318 VAL A CA 1
ATOM 2329 C C . VAL A 1 318 ? -6.413 -11.816 -15.279 1.00 42.19 318 VAL A C 1
ATOM 2331 O O . VAL A 1 318 ? -7.599 -11.486 -15.254 1.00 42.19 318 VAL A O 1
ATOM 2334 N N . ARG A 1 319 ? -5.730 -11.996 -16.410 1.00 41.66 319 ARG A N 1
ATOM 2335 C CA . ARG A 1 319 ? -6.350 -12.238 -17.719 1.00 41.66 319 ARG A CA 1
ATOM 2336 C C . ARG A 1 319 ? -6.090 -13.671 -18.144 1.00 41.66 319 ARG A C 1
ATOM 2338 O O . ARG A 1 319 ? -4.944 -14.130 -17.927 1.00 41.66 319 ARG A O 1
#

Secondary structure (DSSP, 8-state):
--SSTTHHHHTTGGG-----S---------------------------PPPPBPPPPPSSSPPP-EEEEE---SSPPTT-EEEEEEEE-TT-SS-EEEEEEEEPPSSS--EEEEEE-STT--S-GGGSSS-HHHHHHHHHHTTEEE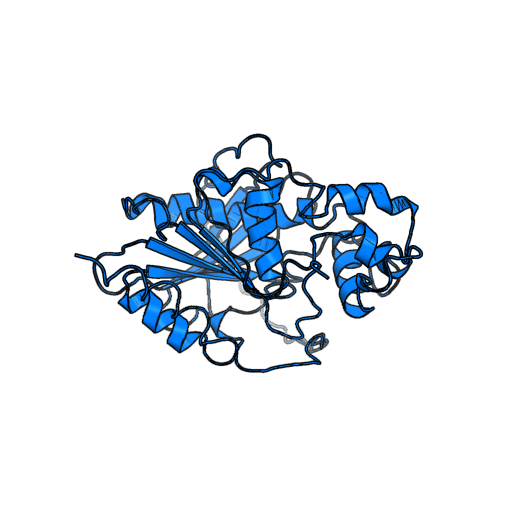EEEEE-TT-TTPPPTT---HHHHHTHHHHHHHHHHIIIIIGGG---PPTTS-SEEEEEETHHHHHHHHHHHHH-GGGG-SEEEEES--TTS-HHHHHH--TT-GGGPPPHHHHHHHHHHTT-BTTBSTTTTT-GGGHHHHHHHSTTTS-S----SSPEE--B--TT-TTSS--